Protein AF-0000000086879788 (afdb_homodimer)

Sequence (226 aa):
MNAYDLNTVRLQVIDAGEDKIFLVTGGKAHIGAVATFYPERERVVGTAIHIPGHKEQELCERLARKAANHLKVTVTVVMGIHFDAITRMQIDEIVLTAEKLLDDHLNQADVTTMNAYDLNTVRLQVIDAGEDKIFLVTGGKAHIGAVATFYPERERVVGTAIHIPGHKEQELCERLARKAANHLKVTVTVVMGIHFDAITRMQIDEIVLTAEKLLDDHLNQADVTT

Secondary structure (DSSP, 8-state):
-----GGG-EEEEEEETTEEEEEEEEES----EEEEEEEETTEEEEEEEE-TT---HHHHHHHHHHHHHHH-S-EEEEEEEE-TT--HHHHHHHHHHHHHHHHHHHHHHHHH-/-----GGG-EEEEEEETTEEEEEEEEES----EEEEEEEETTEEEEEEEE-TT---HHHHHHHHHHHHHHH-S-EEEEEEEE-TT--HHHHHHHHHHHHHHHHHHHHHHHHH-

Foldseek 3Di:
DQADDLVQWDWDWDDDDLEIEIETEEGPGDFAKKKKWADDPLAIDIAMDGDPPHDCHVLQHVLNRVLCNLSRGMYMYTYDYDDPPDDPVSVVVNSVSVNVNSVVVSVVVVVVD/DQADDLVQWDWDWDDDDLEIEIETEEGPGDFAKKKKWADDPLAIDIAMDGDPPHDCHVLQHVLNRVLCNLSRGMYMYTYDYDDPPDDPVSVVVNSVSVNVNSVVVSVVVVVVD

Solvent-accessible surface area (backbone atoms only — not comparable to full-atom values): 11828 Å² total; per-residue (Å²): 132,50,64,83,50,79,84,50,50,44,75,45,80,44,75,29,61,84,17,42,35,37,40,36,34,16,59,56,32,31,74,25,16,38,10,40,16,28,63,52,91,95,43,66,49,68,54,61,47,77,39,90,95,43,83,41,40,67,61,31,36,52,53,12,45,52,49,16,62,71,67,65,28,40,18,36,22,38,29,12,71,37,54,58,88,67,49,72,69,54,49,51,50,49,54,51,50,54,51,48,53,49,48,55,51,58,55,48,53,56,67,74,95,132,49,66,81,50,78,84,49,50,45,79,46,80,43,76,29,61,84,17,41,34,37,39,38,36,16,58,56,32,32,77,26,17,38,10,39,15,28,63,52,88,94,42,67,49,68,54,61,50,78,40,91,95,43,81,42,38,66,60,30,36,53,53,13,45,51,49,15,62,71,67,66,28,41,20,37,24,39,28,13,72,37,55,58,89,67,51,72,70,54,49,51,49,48,54,51,49,54,51,46,53,50,49,55,51,58,55,49,55,56,66,75,96

Structure (mmCIF, N/CA/C/O backbone):
data_AF-0000000086879788-model_v1
#
loop_
_entity.id
_entity.type
_entity.pdbx_description
1 polymer 'LpdD-like chaperone-like domain-containing protein'
#
loop_
_atom_site.group_PDB
_atom_site.id
_atom_site.type_symbol
_atom_site.label_atom_id
_atom_site.label_alt_id
_atom_site.label_comp_id
_atom_site.label_asym_id
_atom_site.label_entity_id
_atom_site.label_seq_id
_atom_site.pdbx_PDB_ins_code
_atom_site.Cartn_x
_atom_site.Cartn_y
_atom_site.Cartn_z
_atom_site.occupancy
_atom_site.B_iso_or_equiv
_atom_site.auth_seq_id
_atom_site.aut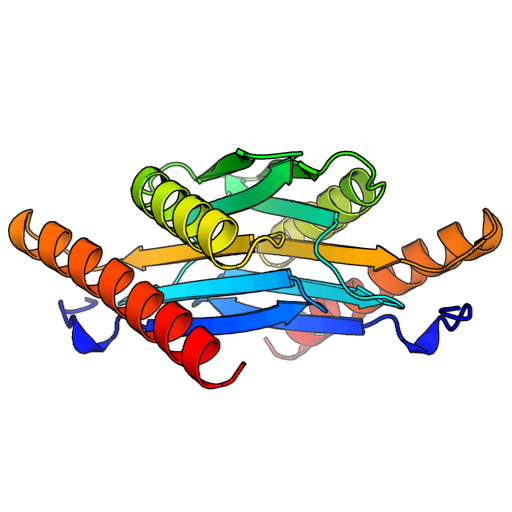h_comp_id
_atom_site.auth_asym_id
_atom_site.auth_atom_id
_atom_site.pdbx_PDB_model_num
ATOM 1 N N . MET A 1 1 ? -16.422 16.594 13.422 1 49.22 1 MET A N 1
ATOM 2 C CA . MET A 1 1 ? -15.297 17.516 13.297 1 49.22 1 MET A CA 1
ATOM 3 C C . MET A 1 1 ? -14.016 16.906 13.844 1 49.22 1 MET A C 1
ATOM 5 O O . MET A 1 1 ? -14 16.359 14.953 1 49.22 1 MET A O 1
ATOM 9 N N . ASN A 1 2 ? -13.117 16.391 12.953 1 64.56 2 ASN A N 1
ATOM 10 C CA . ASN A 1 2 ? -11.93 15.727 13.492 1 64.56 2 ASN A CA 1
ATOM 11 C C . ASN A 1 2 ? -10.914 16.75 14 1 64.56 2 ASN A C 1
ATOM 13 O O . ASN A 1 2 ? -10.305 17.469 13.211 1 64.56 2 ASN A O 1
ATOM 17 N N . ALA A 1 3 ? -10.961 16.969 15.305 1 77.56 3 ALA A N 1
ATOM 18 C CA . ALA A 1 3 ? -10.094 17.922 15.977 1 77.56 3 ALA A CA 1
ATOM 19 C C . ALA A 1 3 ? -8.625 17.594 15.758 1 77.56 3 ALA A C 1
ATOM 21 O O . ALA A 1 3 ? -8.266 16.422 15.609 1 77.56 3 ALA A O 1
ATOM 22 N N . TYR A 1 4 ? -8 18.703 15.578 1 88.06 4 TYR A N 1
ATOM 23 C CA . TYR A 1 4 ? -6.555 18.578 15.422 1 88.06 4 TYR A CA 1
ATOM 24 C C . TYR A 1 4 ? -5.93 17.906 16.656 1 88.06 4 TYR A C 1
ATOM 26 O O . TYR A 1 4 ? -5.98 18.469 17.75 1 88.06 4 TYR A O 1
ATOM 34 N N . ASP A 1 5 ? -5.441 16.688 16.484 1 92.31 5 ASP A N 1
ATOM 35 C CA . ASP A 1 5 ? -4.734 15.938 17.516 1 92.31 5 ASP A CA 1
ATOM 36 C C . ASP A 1 5 ? -3.541 15.188 16.938 1 92.31 5 ASP A C 1
ATOM 38 O O . ASP A 1 5 ? -3.693 14.078 16.422 1 92.31 5 ASP A O 1
ATOM 42 N N . LEU A 1 6 ? -2.379 15.766 17.094 1 92.44 6 LEU A N 1
ATOM 43 C CA . LEU A 1 6 ? -1.138 15.273 16.5 1 92.44 6 LEU A CA 1
ATOM 44 C C . LEU A 1 6 ? -0.799 13.883 17.031 1 92.44 6 LEU A C 1
ATOM 46 O O . LEU A 1 6 ? -0.101 13.117 16.359 1 92.44 6 LEU A O 1
ATOM 50 N N . ASN A 1 7 ? -1.394 13.531 18.172 1 92.44 7 ASN A N 1
ATOM 51 C CA . ASN A 1 7 ? -1.094 12.242 18.797 1 92.44 7 ASN A CA 1
ATOM 52 C C . ASN A 1 7 ? -1.758 11.086 18.047 1 92.44 7 ASN A C 1
ATOM 54 O O . ASN A 1 7 ? -1.433 9.922 18.297 1 92.44 7 ASN A O 1
ATOM 58 N N . THR A 1 8 ? -2.57 11.453 17.109 1 94.12 8 THR A N 1
ATOM 59 C CA . THR A 1 8 ? -3.266 10.406 16.359 1 94.12 8 THR A CA 1
ATOM 60 C C . THR A 1 8 ? -2.453 9.984 15.141 1 94.12 8 THR A C 1
ATOM 62 O O . THR A 1 8 ? -2.775 8.984 14.484 1 94.12 8 THR A O 1
ATOM 65 N N . VAL A 1 9 ? -1.426 10.727 14.805 1 96.06 9 VAL A N 1
ATOM 66 C CA . VAL A 1 9 ? -0.568 10.336 13.688 1 96.06 9 VAL A CA 1
ATOM 67 C C . VAL A 1 9 ? 0.241 9.094 14.07 1 96.06 9 VAL A C 1
ATOM 69 O O . VAL A 1 9 ? 0.902 9.078 15.109 1 96.06 9 VAL A O 1
ATOM 72 N N . ARG A 1 10 ? 0.111 8.094 13.234 1 96.44 10 ARG A N 1
ATOM 73 C CA . ARG A 1 10 ? 0.788 6.848 13.57 1 96.44 10 ARG A CA 1
ATOM 74 C C . ARG A 1 10 ? 1.387 6.191 12.328 1 96.44 10 ARG A C 1
ATOM 76 O O . ARG A 1 10 ? 0.988 6.504 11.203 1 96.44 10 ARG A O 1
ATOM 83 N N . LEU A 1 11 ? 2.357 5.367 12.617 1 97.75 11 LEU A N 1
ATOM 84 C CA . LEU A 1 11 ? 3.051 4.586 11.602 1 97.75 11 LEU A CA 1
ATOM 85 C C . LEU A 1 11 ? 2.926 3.092 11.883 1 97.75 11 LEU A C 1
ATOM 87 O O . LEU A 1 11 ? 3.25 2.637 12.984 1 97.75 11 LEU A O 1
ATOM 91 N N . GLN A 1 12 ? 2.307 2.424 10.961 1 97.69 12 GLN A N 1
ATOM 92 C CA . GLN A 1 12 ? 2.24 0.967 11 1 97.69 12 GLN A CA 1
ATOM 93 C C . GLN A 1 12 ? 3.154 0.347 9.945 1 97.69 12 GLN A C 1
ATOM 95 O O . GLN A 1 12 ? 3.223 0.83 8.812 1 97.69 12 GLN A O 1
ATOM 100 N N . VAL A 1 13 ? 3.873 -0.694 10.367 1 97.69 13 VAL A N 1
ATOM 101 C CA . VAL A 1 13 ? 4.793 -1.354 9.445 1 97.69 13 VAL A CA 1
ATOM 102 C C . VAL A 1 13 ? 4.301 -2.768 9.148 1 97.69 13 VAL A C 1
ATOM 104 O O . VAL A 1 13 ? 3.949 -3.516 10.07 1 97.69 13 VAL A O 1
ATOM 107 N N . ILE A 1 14 ? 4.258 -3.092 7.883 1 96.75 14 ILE A N 1
ATOM 108 C CA . ILE A 1 14 ? 3.883 -4.43 7.438 1 96.75 14 ILE A CA 1
ATOM 109 C C . ILE A 1 14 ? 5.008 -5.027 6.598 1 96.75 14 ILE A C 1
ATOM 111 O O . ILE A 1 14 ? 5.516 -4.383 5.676 1 96.75 14 ILE A O 1
ATOM 115 N N . ASP A 1 15 ? 5.293 -6.273 6.93 1 95.94 15 ASP A N 1
ATOM 116 C CA . ASP A 1 15 ? 6.363 -6.949 6.199 1 95.94 15 ASP A CA 1
ATOM 117 C C . ASP A 1 15 ? 5.812 -7.715 5 1 95.94 15 ASP A C 1
ATOM 119 O O . ASP A 1 15 ? 4.754 -8.344 5.094 1 95.94 15 ASP A O 1
ATOM 123 N N . ALA A 1 16 ? 6.441 -7.629 3.916 1 95.69 16 ALA A N 1
ATOM 124 C CA . ALA A 1 16 ? 6.301 -8.516 2.764 1 95.69 16 ALA A CA 1
ATOM 125 C C . ALA A 1 16 ? 7.637 -9.148 2.387 1 95.69 16 ALA A C 1
ATOM 127 O O . ALA A 1 16 ? 8.32 -8.672 1.481 1 95.69 16 ALA A O 1
ATOM 128 N N . GLY A 1 17 ? 7.91 -10.227 3.041 1 94.44 17 GLY A N 1
ATOM 129 C CA . GLY A 1 17 ? 9.289 -10.703 2.98 1 94.44 17 GLY A CA 1
ATOM 130 C C . GLY A 1 17 ? 10.281 -9.695 3.525 1 94.44 17 GLY A C 1
ATOM 131 O O . GLY A 1 17 ? 10.133 -9.211 4.648 1 94.44 17 GLY A O 1
ATOM 132 N N . GLU A 1 18 ? 11.305 -9.344 2.699 1 95.56 18 GLU A N 1
ATOM 133 C CA . GLU A 1 18 ? 12.297 -8.344 3.084 1 95.56 18 GLU A CA 1
ATOM 134 C C . GLU A 1 18 ? 11.773 -6.93 2.826 1 95.56 18 GLU A C 1
ATOM 136 O O . GLU A 1 18 ? 12.32 -5.957 3.355 1 95.56 18 GLU A O 1
ATOM 141 N N . ASP A 1 19 ? 10.766 -6.863 1.973 1 97.62 19 ASP A N 1
ATOM 142 C CA . ASP A 1 19 ? 10.203 -5.562 1.623 1 97.62 19 ASP A CA 1
ATOM 143 C C . ASP A 1 19 ? 9.297 -5.039 2.738 1 97.62 19 ASP A C 1
ATOM 145 O O . ASP A 1 19 ? 8.867 -5.801 3.607 1 97.62 19 ASP A O 1
ATOM 149 N N . LYS A 1 20 ? 9.031 -3.707 2.744 1 98.25 20 LYS A N 1
ATOM 150 C CA . LYS A 1 20 ? 8.273 -3.082 3.824 1 98.25 20 LYS A CA 1
ATOM 151 C C . LYS A 1 20 ? 7.141 -2.223 3.27 1 98.25 20 LYS A C 1
ATOM 153 O O . LYS A 1 20 ? 7.316 -1.524 2.27 1 98.25 20 LYS A O 1
ATOM 158 N N . ILE A 1 21 ? 6.02 -2.297 3.906 1 98.56 21 ILE A N 1
ATOM 159 C CA . ILE A 1 21 ? 4.914 -1.367 3.707 1 98.56 21 ILE A CA 1
ATOM 160 C C . ILE A 1 21 ? 4.734 -0.503 4.953 1 98.56 21 ILE A C 1
ATOM 162 O O . ILE A 1 21 ? 4.59 -1.024 6.062 1 98.56 21 ILE A O 1
ATOM 166 N N . PHE A 1 22 ? 4.801 0.784 4.793 1 98.62 22 PHE A N 1
ATOM 167 C CA . PHE A 1 22 ? 4.547 1.733 5.871 1 98.62 22 PHE A CA 1
ATOM 168 C C . PHE A 1 22 ? 3.197 2.416 5.688 1 98.62 22 PHE A C 1
ATOM 170 O O . PHE A 1 22 ? 2.928 2.996 4.633 1 98.62 22 PHE A O 1
ATOM 177 N N . LEU A 1 23 ? 2.365 2.293 6.641 1 98.31 23 LEU A N 1
ATOM 178 C CA . LEU A 1 23 ? 1.082 2.988 6.648 1 98.31 23 LEU A CA 1
ATOM 179 C C . LEU A 1 23 ? 1.096 4.145 7.641 1 98.31 23 LEU A C 1
ATOM 181 O O . LEU A 1 23 ? 1.241 3.928 8.852 1 98.31 23 LEU A O 1
ATOM 185 N N . VAL A 1 24 ? 1.02 5.312 7.109 1 97.94 24 VAL A N 1
ATOM 186 C CA . VAL A 1 24 ? 0.993 6.508 7.949 1 97.94 24 VAL A CA 1
ATOM 187 C C . VAL A 1 24 ? -0.407 7.117 7.938 1 97.94 24 VAL A C 1
ATOM 189 O O . VAL A 1 24 ? -0.901 7.531 6.883 1 97.94 24 VAL A O 1
ATOM 192 N N . THR A 1 25 ? -1.02 7.129 9.086 1 97 25 THR A N 1
ATOM 193 C CA . THR A 1 25 ? -2.367 7.676 9.188 1 97 25 THR A CA 1
ATOM 194 C C . THR A 1 25 ? -2.447 8.695 10.32 1 97 25 THR A C 1
ATOM 196 O O . THR A 1 25 ? -1.548 8.773 11.156 1 97 25 THR A O 1
ATOM 199 N N . GLY A 1 26 ? -3.502 9.531 10.273 1 95.06 26 GLY A N 1
ATOM 200 C CA . GLY A 1 26 ? -3.781 10.523 11.297 1 95.06 26 GLY A CA 1
ATOM 201 C C . GLY A 1 26 ? -5.082 11.266 11.07 1 95.06 26 GLY A C 1
ATOM 202 O O . GLY A 1 26 ? -5.422 11.602 9.93 1 95.06 26 GLY A O 1
ATOM 203 N N . GLY A 1 27 ? -5.672 11.586 12.219 1 94.12 27 GLY A N 1
ATOM 204 C CA . GLY A 1 27 ? -6.977 12.203 12.078 1 94.12 27 GLY A CA 1
ATOM 205 C C . GLY A 1 27 ? -8 11.305 11.414 1 94.12 27 GLY A C 1
ATOM 206 O O . GLY A 1 27 ? -8.219 10.172 11.844 1 94.12 27 GLY A O 1
ATOM 207 N N . LYS A 1 28 ? -8.703 11.875 10.398 1 91.19 28 LYS A N 1
ATOM 208 C CA . LYS A 1 28 ? -9.586 11.031 9.602 1 91.19 28 LYS A CA 1
ATOM 209 C C . LYS A 1 28 ? -8.789 10.211 8.586 1 91.19 28 LYS A C 1
ATOM 211 O O . LYS A 1 28 ? -8.547 10.672 7.465 1 91.19 28 LYS A O 1
ATOM 216 N N . ALA A 1 29 ? -8.523 9.023 9.094 1 88.12 29 ALA A N 1
ATOM 217 C CA . ALA A 1 29 ? -7.656 8.141 8.32 1 88.12 29 ALA A CA 1
ATOM 218 C C . ALA A 1 29 ? -8.266 7.836 6.953 1 88.12 29 ALA A C 1
ATOM 220 O O . ALA A 1 29 ? -9.477 7.641 6.836 1 88.12 29 ALA A O 1
ATOM 221 N N . HIS A 1 30 ? -7.441 7.797 5.91 1 94.25 30 HIS A N 1
ATOM 222 C CA . HIS A 1 30 ? -7.785 7.457 4.535 1 94.25 30 HIS A CA 1
ATOM 223 C C . HIS A 1 30 ? -6.535 7.195 3.703 1 94.25 30 HIS A C 1
ATOM 225 O O . HIS A 1 30 ? -5.422 7.188 4.234 1 94.25 30 HIS A O 1
ATOM 231 N N . ILE A 1 31 ? -6.699 6.848 2.502 1 97.25 31 ILE A N 1
ATOM 232 C CA . ILE A 1 31 ? -5.582 6.75 1.57 1 97.25 31 ILE A CA 1
ATOM 233 C C . ILE A 1 31 ? -5.527 8 0.696 1 97.25 31 ILE A C 1
ATOM 235 O O . ILE A 1 31 ? -6.402 8.219 -0.146 1 97.25 31 ILE A O 1
ATOM 239 N N . GLY A 1 32 ? -4.434 8.773 0.9 1 96.75 32 GLY A N 1
ATOM 240 C CA . GLY A 1 32 ? -4.316 10.023 0.164 1 96.75 32 GLY A CA 1
ATOM 241 C C . GLY A 1 32 ? -3.197 10.008 -0.857 1 96.75 32 GLY A C 1
ATOM 242 O O . GLY A 1 32 ? -3.205 10.789 -1.808 1 96.75 32 GLY A O 1
ATOM 243 N N . ALA A 1 33 ? -2.266 9.195 -0.622 1 97.38 33 ALA A N 1
ATOM 244 C CA . ALA A 1 33 ? -1.135 9.023 -1.53 1 97.38 33 ALA A CA 1
ATOM 245 C C . ALA A 1 33 ? -0.471 7.664 -1.325 1 97.38 33 ALA A C 1
ATOM 247 O O . ALA A 1 33 ? -0.531 7.098 -0.233 1 97.38 33 ALA A O 1
ATOM 248 N N . VAL A 1 34 ? 0.118 7.137 -2.338 1 98.44 34 VAL A N 1
ATOM 249 C CA . VAL A 1 34 ? 0.89 5.898 -2.285 1 98.44 34 VAL A CA 1
ATOM 250 C C . VAL A 1 34 ? 2.188 6.066 -3.07 1 98.44 34 VAL A C 1
ATOM 252 O O . VAL A 1 34 ? 2.182 6.582 -4.191 1 98.44 34 VAL A O 1
ATOM 255 N N . ALA A 1 35 ? 3.266 5.688 -2.488 1 98.62 35 ALA A N 1
ATOM 256 C CA . ALA A 1 35 ? 4.559 5.762 -3.168 1 98.62 35 ALA A CA 1
ATOM 257 C C . ALA A 1 35 ? 5.336 4.461 -3.012 1 98.62 35 ALA A C 1
ATOM 259 O O . ALA A 1 35 ? 5.324 3.848 -1.941 1 98.62 35 ALA A O 1
ATOM 260 N N . THR A 1 36 ? 5.98 4.07 -4.035 1 98.62 36 THR A N 1
ATOM 261 C CA . THR A 1 36 ? 6.816 2.873 -4.004 1 98.62 36 THR A CA 1
ATOM 262 C C . THR A 1 36 ? 8.195 3.16 -4.594 1 98.62 36 THR A C 1
ATOM 264 O O . THR A 1 36 ? 8.305 3.727 -5.684 1 98.62 36 THR A O 1
ATOM 267 N N . PHE A 1 37 ? 9.133 2.838 -3.867 1 98.62 37 PHE A N 1
ATOM 268 C CA . PHE A 1 37 ? 10.516 2.955 -4.312 1 98.62 37 PHE A CA 1
ATOM 269 C C . PHE A 1 37 ? 11.25 1.628 -4.152 1 98.62 37 PHE A C 1
ATOM 271 O O . PHE A 1 37 ? 10.961 0.859 -3.234 1 98.62 37 PHE A O 1
ATOM 278 N N . TYR A 1 38 ? 12.211 1.359 -4.988 1 97.81 38 TYR A N 1
ATOM 279 C CA . TYR A 1 38 ? 12.945 0.102 -4.988 1 97.81 38 TYR A CA 1
ATOM 280 C C . TYR A 1 38 ? 14.398 0.321 -5.406 1 97.81 38 TYR A C 1
ATOM 282 O O . TYR A 1 38 ? 14.711 1.291 -6.098 1 97.81 38 TYR A O 1
ATOM 290 N N . PRO A 1 39 ? 15.203 -0.565 -4.93 1 96.75 39 PRO A N 1
ATOM 291 C CA . PRO A 1 39 ? 16.609 -0.435 -5.301 1 96.75 39 PRO A CA 1
ATOM 292 C C . PRO A 1 39 ? 16.859 -0.731 -6.777 1 96.75 39 PRO A C 1
ATOM 294 O O . PRO A 1 39 ? 16.312 -1.695 -7.32 1 96.75 39 PRO A O 1
ATOM 297 N N . GLU A 1 40 ? 17.5 0.101 -7.395 1 94.94 40 GLU A N 1
ATOM 298 C CA . GLU A 1 40 ? 18.047 -0.077 -8.734 1 94.94 40 GLU A CA 1
ATOM 299 C C . GLU A 1 40 ? 19.547 0.234 -8.766 1 94.94 40 GLU A C 1
ATOM 301 O O . GLU A 1 40 ? 19.938 1.397 -8.867 1 94.94 40 GLU A O 1
ATOM 306 N N . ARG A 1 41 ? 20.328 -0.839 -8.766 1 90.88 41 ARG A N 1
ATOM 307 C CA . ARG A 1 41 ? 21.781 -0.7 -8.656 1 90.88 41 ARG A CA 1
ATOM 308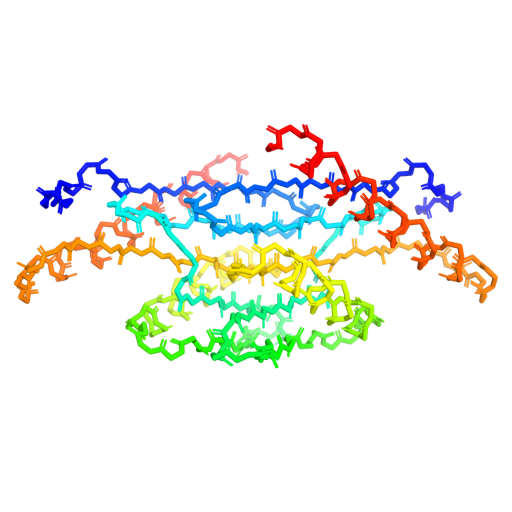 C C . ARG A 1 41 ? 22.156 0.09 -7.406 1 90.88 41 ARG A C 1
ATOM 310 O O . ARG A 1 41 ? 21.812 -0.294 -6.293 1 90.88 41 ARG A O 1
ATOM 317 N N . GLU A 1 42 ? 22.766 1.344 -7.566 1 91.56 42 GLU A N 1
ATOM 318 C CA . GLU A 1 42 ? 23.266 2.088 -6.414 1 91.56 42 GLU A CA 1
ATOM 319 C C . GLU A 1 42 ? 22.281 3.188 -6.004 1 91.56 42 GLU A C 1
ATOM 321 O O . GLU A 1 42 ? 22.594 4.008 -5.137 1 91.56 42 GLU A O 1
ATOM 326 N N . ARG A 1 43 ? 21.188 3.148 -6.621 1 95.5 43 ARG A N 1
ATOM 327 C CA . ARG A 1 43 ? 20.188 4.168 -6.316 1 95.5 43 ARG A CA 1
ATOM 328 C C . ARG A 1 43 ? 18.812 3.543 -6.066 1 95.5 43 ARG A C 1
ATOM 330 O O . ARG A 1 43 ? 18.656 2.326 -6.18 1 95.5 43 ARG A O 1
ATOM 337 N N . VAL A 1 44 ? 17.922 4.383 -5.543 1 97.31 44 VAL A N 1
ATOM 338 C CA . VAL A 1 44 ? 16.531 3.953 -5.461 1 97.31 44 VAL A CA 1
ATOM 339 C C . VAL A 1 44 ? 15.688 4.723 -6.477 1 97.31 44 VAL A C 1
ATOM 341 O O . VAL A 1 44 ? 15.914 5.91 -6.711 1 97.31 44 VAL A O 1
ATOM 344 N N . VAL A 1 45 ? 14.828 4.023 -7.121 1 97.38 45 VAL A N 1
ATOM 345 C CA . VAL A 1 45 ? 13.906 4.602 -8.102 1 97.38 45 VAL A CA 1
ATOM 346 C C . VAL A 1 45 ? 12.469 4.258 -7.723 1 97.38 45 VAL A C 1
ATOM 348 O O . VAL A 1 45 ? 12.211 3.207 -7.137 1 97.38 45 VAL A O 1
ATOM 351 N N . GLY A 1 46 ? 11.656 5.242 -7.965 1 96.88 46 GLY A N 1
ATOM 352 C CA . GLY A 1 46 ? 10.258 4.992 -7.656 1 96.88 46 GLY A CA 1
ATOM 353 C C . GLY A 1 46 ? 9.344 6.137 -8.055 1 96.88 46 GLY A C 1
ATOM 354 O O . GLY A 1 46 ? 9.766 7.062 -8.75 1 96.88 46 GLY A O 1
ATOM 355 N N . THR A 1 47 ? 8.086 5.906 -7.727 1 96.12 47 THR A N 1
ATOM 356 C CA . THR A 1 47 ? 7.078 6.902 -8.07 1 96.12 47 THR A CA 1
ATOM 357 C C . THR A 1 47 ? 5.938 6.887 -7.051 1 96.12 47 THR A C 1
ATOM 359 O O . THR A 1 47 ? 5.875 6.004 -6.195 1 96.12 47 THR A O 1
ATOM 362 N N . ALA A 1 48 ? 5.211 7.953 -7.113 1 96.38 48 ALA A N 1
ATOM 363 C CA . ALA A 1 48 ? 4.027 8.055 -6.262 1 96.38 48 ALA A CA 1
ATOM 364 C C . ALA A 1 48 ? 2.752 8.102 -7.098 1 96.38 48 ALA A C 1
ATOM 366 O O . ALA A 1 48 ? 2.773 8.531 -8.25 1 96.38 48 ALA A O 1
ATOM 367 N N . ILE A 1 49 ? 1.706 7.551 -6.551 1 94.88 49 ILE A N 1
ATOM 368 C CA . ILE A 1 49 ? 0.353 7.711 -7.07 1 94.88 49 ILE A CA 1
ATOM 369 C C . ILE A 1 49 ? -0.341 8.867 -6.359 1 94.88 49 ILE A C 1
ATOM 371 O O . ILE A 1 49 ? -0.505 8.844 -5.137 1 94.88 49 ILE A O 1
ATOM 375 N N . HIS A 1 50 ? -0.673 9.781 -7.164 1 89.06 50 HIS A N 1
ATOM 376 C CA . HIS A 1 50 ? -1.375 10.945 -6.637 1 89.06 50 HIS A CA 1
ATOM 377 C C . HIS A 1 50 ? -2.887 10.742 -6.676 1 89.06 50 HIS A C 1
ATOM 379 O O . HIS A 1 50 ? -3.434 10.32 -7.699 1 89.06 50 HIS A O 1
ATOM 385 N N . ILE A 1 51 ? -3.525 10.977 -5.637 1 91.69 51 ILE A N 1
ATOM 386 C CA . ILE A 1 51 ? -4.984 10.961 -5.566 1 91.69 51 ILE A CA 1
ATOM 387 C C . ILE A 1 51 ? -5.512 12.391 -5.516 1 91.69 51 ILE A C 1
ATOM 389 O O . ILE A 1 51 ? -5.156 13.156 -4.617 1 91.69 51 ILE A O 1
ATOM 393 N N . PRO A 1 52 ? -6.348 12.805 -6.465 1 89.44 52 PRO A N 1
ATOM 394 C CA . PRO A 1 52 ? -6.832 14.188 -6.523 1 89.44 52 PRO A CA 1
ATOM 395 C C . PRO A 1 52 ? -7.434 14.656 -5.203 1 89.44 52 PRO A C 1
ATOM 397 O O . PRO A 1 52 ? -8.18 13.914 -4.559 1 89.44 52 PRO A O 1
ATOM 400 N N . GLY A 1 53 ? -7.066 15.844 -4.832 1 87.56 53 GLY A N 1
ATOM 401 C CA . GLY A 1 53 ? -7.633 16.438 -3.629 1 87.56 53 GLY A CA 1
ATOM 402 C C . GLY A 1 53 ? -6.793 16.188 -2.391 1 87.56 53 GLY A C 1
ATOM 403 O O . GLY A 1 53 ? -7.078 16.734 -1.322 1 87.56 53 GLY A O 1
ATOM 404 N N . HIS A 1 54 ? -5.785 15.367 -2.625 1 87.31 54 HIS A N 1
ATOM 405 C CA . HIS A 1 54 ? -4.926 15.07 -1.485 1 87.31 54 HIS A CA 1
ATOM 406 C C . HIS A 1 54 ? -3.555 15.719 -1.643 1 87.31 54 HIS A C 1
ATOM 408 O O . HIS A 1 54 ? -3.043 15.836 -2.758 1 87.31 54 HIS A O 1
ATOM 414 N N . LYS A 1 55 ? -2.934 16.078 -0.51 1 82 55 LYS A N 1
ATOM 415 C CA . LYS A 1 55 ? -1.705 16.875 -0.534 1 82 55 LYS A CA 1
ATOM 416 C C . LYS A 1 55 ? -0.537 16.094 0.061 1 82 55 LYS A C 1
ATOM 418 O O . LYS A 1 55 ? 0.512 16.656 0.362 1 82 55 LYS A O 1
ATOM 423 N N . GLU A 1 56 ? -0.7 14.828 0.169 1 90.94 56 GLU A N 1
ATOM 424 C CA . GLU A 1 56 ? 0.301 14.031 0.871 1 90.94 56 GLU A CA 1
ATOM 425 C C . GLU A 1 56 ? 1.356 13.492 -0.093 1 90.94 56 GLU A C 1
ATOM 427 O O . GLU A 1 56 ? 2.33 12.867 0.331 1 90.94 56 GLU A O 1
ATOM 432 N N . GLN A 1 57 ? 1.206 13.781 -1.34 1 92.69 57 GLN A N 1
ATOM 433 C CA . GLN A 1 57 ? 2.014 13.102 -2.348 1 92.69 57 GLN A CA 1
ATOM 434 C C . GLN A 1 57 ? 3.5 13.359 -2.129 1 92.69 57 GLN A C 1
ATOM 436 O O . GLN A 1 57 ? 4.309 12.43 -2.141 1 92.69 57 GLN A O 1
ATOM 441 N N . GLU A 1 58 ? 3.852 14.602 -1.967 1 94.19 58 GLU A N 1
ATOM 442 C CA . GLU A 1 58 ? 5.266 14.945 -1.834 1 94.19 58 GLU A CA 1
ATOM 443 C C . GLU A 1 58 ? 5.871 14.312 -0.584 1 94.19 58 GLU A C 1
ATOM 445 O O . GLU A 1 58 ? 6.961 13.742 -0.638 1 94.19 58 GLU A O 1
ATOM 450 N N . LEU A 1 59 ? 5.203 14.445 0.527 1 96.38 59 LEU A N 1
ATOM 451 C CA . LEU A 1 59 ? 5.676 13.844 1.768 1 96.38 59 LEU A CA 1
ATOM 452 C C . LEU A 1 59 ? 5.758 12.328 1.635 1 96.38 59 LEU A C 1
ATOM 454 O O . LEU A 1 59 ? 6.73 11.711 2.08 1 96.38 59 LEU A O 1
ATOM 458 N N . CYS A 1 60 ? 4.793 11.75 1.062 1 97.62 60 CYS A N 1
ATOM 459 C CA . CYS A 1 60 ? 4.73 10.305 0.853 1 97.62 60 CYS A CA 1
ATOM 460 C C . CYS A 1 60 ? 5.934 9.812 0.055 1 97.62 60 CYS A C 1
ATOM 462 O O . CYS A 1 60 ? 6.582 8.844 0.436 1 97.62 60 CYS A O 1
ATOM 464 N N . GLU A 1 61 ? 6.266 10.516 -1.037 1 97.88 61 GLU A N 1
ATOM 465 C CA . GLU A 1 61 ? 7.414 10.188 -1.875 1 97.88 61 GLU A CA 1
ATOM 466 C C . GLU A 1 61 ? 8.719 10.289 -1.089 1 97.88 61 GLU A C 1
ATOM 468 O O . GLU A 1 61 ? 9.578 9.414 -1.184 1 97.88 61 GLU A O 1
ATOM 473 N N . ARG A 1 62 ? 8.812 11.32 -0.387 1 97.69 62 ARG A N 1
ATOM 474 C CA . ARG A 1 62 ? 10.031 11.555 0.38 1 97.69 62 ARG A CA 1
ATOM 475 C C . ARG A 1 62 ? 10.25 10.438 1.4 1 97.69 62 ARG A C 1
ATOM 477 O O . ARG A 1 62 ? 11.367 9.938 1.543 1 97.69 62 ARG A O 1
ATOM 484 N N . LEU A 1 63 ? 9.203 10.078 2.127 1 98.44 63 LEU A N 1
ATOM 485 C CA . LEU A 1 63 ? 9.32 9.039 3.143 1 98.44 63 LEU A CA 1
ATOM 486 C C . LEU A 1 63 ? 9.664 7.695 2.508 1 98.44 63 LEU A C 1
ATOM 488 O O . LEU A 1 63 ? 10.523 6.965 3.016 1 98.44 63 LEU A O 1
ATOM 492 N N . ALA A 1 64 ? 9.047 7.406 1.429 1 98.62 64 ALA A N 1
ATOM 493 C CA . ALA A 1 64 ? 9.289 6.137 0.749 1 98.62 64 ALA A CA 1
ATOM 494 C C . ALA A 1 64 ? 10.727 6.055 0.236 1 98.62 64 ALA A C 1
ATOM 496 O O . ALA A 1 64 ? 11.391 5.027 0.389 1 98.62 64 ALA A O 1
ATOM 497 N N . ARG A 1 65 ? 11.141 7.125 -0.389 1 98.44 65 ARG A N 1
ATOM 498 C CA . ARG A 1 65 ? 12.5 7.188 -0.909 1 98.44 65 ARG A CA 1
ATOM 499 C C . ARG A 1 65 ? 13.523 7.023 0.211 1 98.44 65 ARG A C 1
ATOM 501 O O . ARG A 1 65 ? 14.477 6.25 0.084 1 98.44 65 ARG A O 1
ATOM 508 N N . LYS A 1 66 ? 13.32 7.742 1.262 1 98.19 66 LYS A N 1
ATOM 509 C CA . LYS A 1 66 ? 14.211 7.668 2.416 1 98.19 66 LYS A CA 1
ATOM 510 C C . LYS A 1 66 ? 14.281 6.25 2.971 1 98.19 66 LYS A C 1
ATOM 512 O O . LYS A 1 66 ? 15.367 5.727 3.223 1 98.19 66 LYS A O 1
ATOM 517 N N . ALA A 1 67 ? 13.148 5.668 3.176 1 98.44 67 ALA A N 1
ATOM 518 C CA . ALA A 1 67 ? 13.086 4.32 3.742 1 98.44 67 ALA A CA 1
ATOM 519 C C . ALA A 1 67 ? 13.766 3.311 2.82 1 98.44 67 ALA A C 1
ATOM 521 O O . ALA A 1 67 ? 14.531 2.461 3.277 1 98.44 67 ALA A O 1
ATOM 522 N N . ALA A 1 68 ? 13.477 3.416 1.516 1 98.31 68 ALA A N 1
ATOM 523 C CA . ALA A 1 68 ? 14.07 2.496 0.549 1 98.31 68 ALA A CA 1
ATOM 524 C C . ALA A 1 68 ? 15.586 2.646 0.512 1 98.31 68 ALA A C 1
ATOM 526 O O . ALA A 1 68 ? 16.312 1.654 0.412 1 98.31 68 ALA A O 1
ATOM 527 N N . ASN A 1 69 ? 16.016 3.883 0.563 1 97.94 69 ASN A N 1
ATOM 528 C CA . ASN A 1 69 ? 17.453 4.156 0.572 1 97.94 69 ASN A CA 1
ATOM 529 C C . ASN A 1 69 ? 18.125 3.57 1.809 1 97.94 69 ASN A C 1
ATOM 531 O O . ASN A 1 69 ? 19.25 3.086 1.732 1 97.94 69 ASN A O 1
ATOM 535 N N . HIS A 1 70 ? 17.453 3.623 2.898 1 97.56 70 HIS A N 1
ATOM 536 C CA . HIS A 1 70 ? 18 3.178 4.172 1 97.56 70 HIS A CA 1
ATOM 537 C C . HIS A 1 70 ? 18 1.656 4.273 1 97.56 70 HIS A C 1
ATOM 539 O O . HIS A 1 70 ? 18.984 1.06 4.723 1 97.56 70 HIS A O 1
ATOM 545 N N . LEU A 1 71 ? 16.906 1.058 3.873 1 97.06 71 LEU A N 1
ATOM 546 C CA . LEU A 1 71 ? 16.703 -0.37 4.094 1 97.06 71 LEU A CA 1
ATOM 547 C C . LEU A 1 71 ? 17.25 -1.185 2.924 1 97.06 71 LEU A C 1
ATOM 549 O O . LEU A 1 71 ? 17.438 -2.395 3.045 1 97.06 71 LEU A O 1
ATOM 553 N N . LYS A 1 72 ? 17.422 -0.563 1.77 1 97.12 72 LYS A N 1
ATOM 554 C CA . LYS A 1 72 ? 17.938 -1.171 0.544 1 97.12 72 LYS A CA 1
ATOM 555 C C . LYS A 1 72 ? 17.031 -2.297 0.067 1 97.12 72 LYS A C 1
ATOM 557 O O . LYS A 1 72 ? 17.5 -3.324 -0.421 1 97.12 72 LYS A O 1
ATOM 562 N N . VAL A 1 73 ? 15.773 -2.145 0.301 1 97.31 73 VAL A N 1
ATOM 563 C CA . VAL A 1 73 ? 14.727 -3.047 -0.174 1 97.31 73 VAL A CA 1
ATOM 564 C C . VAL A 1 73 ? 13.594 -2.24 -0.795 1 97.31 73 VAL A C 1
ATOM 566 O O . VAL A 1 73 ? 13.602 -1.008 -0.754 1 97.31 73 VAL A O 1
ATOM 569 N N . THR A 1 74 ? 12.609 -2.926 -1.471 1 97.69 74 THR A N 1
ATOM 570 C CA . THR A 1 74 ? 11.43 -2.238 -1.983 1 97.69 74 THR A CA 1
ATOM 571 C C . THR A 1 74 ? 10.539 -1.765 -0.838 1 97.69 74 THR A C 1
ATOM 573 O O . THR A 1 74 ? 10.273 -2.516 0.104 1 97.69 74 THR A O 1
ATOM 576 N N . VAL A 1 75 ? 10.141 -0.506 -0.883 1 98.62 75 VAL A N 1
ATOM 577 C CA . VAL A 1 75 ? 9.305 0.084 0.157 1 98.62 75 VAL A CA 1
ATOM 578 C C . VAL A 1 75 ? 8.07 0.729 -0.474 1 98.62 75 VAL A C 1
ATOM 580 O O . VAL A 1 75 ? 8.172 1.417 -1.492 1 98.62 75 VAL A O 1
ATOM 583 N N . THR A 1 76 ? 6.922 0.426 0.01 1 98.75 76 THR A N 1
ATOM 584 C CA . THR A 1 76 ? 5.699 1.157 -0.296 1 98.75 76 THR A CA 1
ATOM 585 C C . THR A 1 76 ? 5.207 1.927 0.928 1 98.75 76 THR A C 1
ATOM 587 O O . THR A 1 76 ? 5.117 1.368 2.023 1 98.75 76 THR A O 1
ATOM 590 N N . VAL A 1 77 ? 4.98 3.203 0.773 1 98.75 77 VAL A N 1
ATOM 591 C CA . VAL A 1 77 ? 4.355 4.016 1.812 1 98.75 77 VAL A CA 1
ATOM 592 C C . VAL A 1 77 ? 2.934 4.383 1.396 1 98.75 77 VAL A C 1
ATOM 594 O O . VAL A 1 77 ? 2.709 4.852 0.278 1 98.75 77 VAL A O 1
ATOM 597 N N . VAL A 1 78 ? 1.97 4.059 2.16 1 98.56 78 VAL A N 1
ATOM 598 C CA . VAL A 1 78 ? 0.588 4.512 2.031 1 98.56 78 VAL A CA 1
ATOM 599 C C . VAL A 1 78 ? 0.29 5.57 3.092 1 98.56 78 VAL A C 1
ATOM 601 O O . VAL A 1 78 ? 0.529 5.348 4.281 1 98.56 78 VAL A O 1
ATOM 604 N N . MET A 1 79 ? -0.213 6.672 2.584 1 97.5 79 MET A N 1
ATOM 605 C CA . MET A 1 79 ? -0.36 7.781 3.521 1 97.5 79 MET A CA 1
ATOM 606 C C . MET A 1 79 ? -1.72 8.453 3.363 1 97.5 79 MET A C 1
ATOM 608 O O . MET A 1 79 ? -2.193 8.648 2.242 1 97.5 79 MET A O 1
ATOM 612 N N . GLY A 1 80 ? -2.338 8.781 4.492 1 95.19 80 GLY A N 1
ATOM 613 C CA . GLY A 1 80 ? -3.545 9.586 4.555 1 95.19 80 GLY A CA 1
ATOM 614 C C . GLY A 1 80 ? -3.742 10.266 5.895 1 95.19 80 GLY A C 1
ATOM 615 O O . GLY A 1 80 ? -4.074 9.609 6.887 1 95.19 80 GLY A O 1
ATOM 616 N N . ILE A 1 81 ? -3.443 11.531 5.98 1 93.5 81 ILE A N 1
ATOM 617 C CA . ILE A 1 81 ? -3.613 12.344 7.18 1 93.5 81 ILE A CA 1
ATOM 618 C C . ILE A 1 81 ? -4.586 13.484 6.895 1 93.5 81 ILE A C 1
ATOM 620 O O . ILE A 1 81 ? -4.355 14.297 5.992 1 93.5 81 ILE A O 1
ATOM 624 N N . HIS A 1 82 ? -5.711 13.469 7.562 1 92.25 82 HIS A N 1
ATOM 625 C CA . HIS A 1 82 ? -6.707 14.508 7.336 1 92.25 82 HIS A CA 1
ATOM 626 C C . HIS A 1 82 ? -7.191 15.102 8.656 1 92.25 82 HIS A C 1
ATOM 628 O O . HIS A 1 82 ? -7.727 14.391 9.508 1 92.25 82 HIS A O 1
ATOM 634 N N . PHE A 1 83 ? -6.973 16.422 8.859 1 92.12 83 PHE A N 1
ATOM 635 C CA . PHE A 1 83 ? -7.523 17.219 9.953 1 92.12 83 PHE A CA 1
ATOM 636 C C . PHE A 1 83 ? -8.297 18.422 9.406 1 92.12 83 PHE A C 1
ATOM 638 O O . PHE A 1 83 ? -7.883 19.031 8.422 1 92.12 83 PHE A O 1
ATOM 645 N N . ASP A 1 84 ? -9.352 18.672 10.055 1 89.81 84 ASP A N 1
ATOM 646 C CA . ASP A 1 84 ? -10.141 19.828 9.617 1 89.81 84 ASP A CA 1
ATOM 647 C C . ASP A 1 84 ? -9.461 21.141 9.984 1 89.81 84 ASP A C 1
ATOM 649 O O . ASP A 1 84 ? -8.938 21.281 11.094 1 89.81 84 ASP A O 1
ATOM 653 N N . ALA A 1 85 ? -9.477 22.016 9.047 1 90.06 85 ALA A N 1
ATOM 654 C CA . ALA A 1 85 ? -9.125 23.422 9.289 1 90.06 85 ALA A CA 1
ATOM 655 C C . ALA A 1 85 ? -7.738 23.547 9.914 1 90.06 85 ALA A C 1
ATOM 657 O O . ALA A 1 85 ? -7.559 24.234 10.922 1 90.06 85 ALA A O 1
ATOM 658 N N . ILE A 1 86 ? -6.836 22.844 9.312 1 89.19 86 ILE A N 1
ATOM 659 C CA . ILE A 1 86 ? -5.492 22.922 9.867 1 89.19 86 ILE A CA 1
ATOM 660 C C . ILE A 1 86 ? -4.773 24.156 9.32 1 89.19 86 ILE A C 1
ATOM 662 O O . ILE A 1 86 ? -5.051 24.594 8.203 1 89.19 86 ILE A O 1
ATOM 666 N N . THR A 1 87 ? -3.834 24.625 10.188 1 92.5 87 THR A N 1
ATOM 667 C CA . THR A 1 87 ? -2.984 25.75 9.812 1 92.5 87 THR A CA 1
ATOM 668 C C . THR A 1 87 ? -1.693 25.266 9.164 1 92.5 87 THR A C 1
ATOM 670 O O . THR A 1 87 ? -1.389 24.078 9.203 1 92.5 87 THR A O 1
ATOM 673 N N . ARG A 1 88 ? -0.963 26.203 8.57 1 92.69 88 ARG A N 1
ATOM 674 C CA . ARG A 1 88 ? 0.33 25.859 7.98 1 92.69 88 ARG A CA 1
ATOM 675 C C . ARG A 1 88 ? 1.283 25.312 9.039 1 92.69 88 ARG A C 1
ATOM 677 O O . ARG A 1 88 ? 2.039 24.375 8.773 1 92.69 88 ARG A O 1
ATOM 684 N N . MET A 1 89 ? 1.203 25.938 10.188 1 94.25 89 MET A N 1
ATOM 685 C CA . MET A 1 89 ? 2.049 25.469 11.281 1 94.25 89 MET A CA 1
ATOM 686 C C . MET A 1 89 ? 1.701 24.031 11.664 1 94.25 89 MET A C 1
ATOM 688 O O . MET A 1 89 ? 2.592 23.219 11.914 1 94.25 89 MET A O 1
ATOM 692 N N . GLN A 1 90 ? 0.464 23.734 11.648 1 93.31 90 GLN A N 1
ATOM 693 C CA . GLN A 1 90 ? 0.017 22.391 11.984 1 93.31 90 GLN A CA 1
ATOM 694 C C . GLN A 1 90 ? 0.418 21.391 10.898 1 93.31 90 GLN A C 1
ATOM 696 O O . GLN A 1 90 ? 0.75 20.25 11.195 1 93.31 90 GLN A O 1
ATOM 701 N N . ILE A 1 91 ? 0.484 21.812 9.633 1 93.31 91 ILE A N 1
ATOM 702 C CA . ILE A 1 91 ? 0.951 20.984 8.539 1 93.31 91 ILE A CA 1
ATOM 703 C C . ILE A 1 91 ? 2.424 20.625 8.742 1 93.31 91 ILE A C 1
ATOM 705 O O . ILE A 1 91 ? 2.822 19.469 8.602 1 93.31 91 ILE A O 1
ATOM 709 N N . ASP A 1 92 ? 3.139 21.625 9.102 1 94.88 92 ASP A N 1
ATOM 710 C CA . ASP A 1 92 ? 4.559 21.422 9.359 1 94.88 92 ASP A CA 1
ATOM 711 C C . ASP A 1 92 ? 4.77 20.422 10.5 1 94.88 92 ASP A C 1
ATOM 713 O O . ASP A 1 92 ? 5.656 19.578 10.43 1 94.88 92 ASP A O 1
ATOM 717 N N . GLU A 1 93 ? 3.973 20.516 11.484 1 96.06 93 GLU A N 1
ATOM 718 C CA . GLU A 1 93 ? 4.059 19.594 12.617 1 96.06 93 GLU A CA 1
ATOM 719 C C . GLU A 1 93 ? 3.744 18.172 12.195 1 96.06 93 GLU A C 1
ATOM 721 O O . GLU A 1 93 ? 4.395 17.219 12.656 1 96.06 93 GLU A O 1
ATOM 726 N N . ILE A 1 94 ? 2.805 18.078 11.375 1 95.25 94 ILE A N 1
ATOM 727 C CA . ILE A 1 94 ? 2.41 16.766 10.875 1 95.25 94 ILE A CA 1
ATOM 728 C C . ILE A 1 94 ? 3.555 16.141 10.078 1 95.25 94 ILE A C 1
ATOM 730 O O . ILE A 1 94 ? 3.893 14.977 10.266 1 95.25 94 ILE A O 1
ATOM 734 N N . VAL A 1 95 ? 4.102 16.969 9.195 1 96 95 VAL A N 1
ATOM 735 C CA . VAL A 1 95 ? 5.211 16.516 8.359 1 96 95 VAL A CA 1
ATOM 736 C C . VAL A 1 95 ? 6.367 16.047 9.234 1 96 95 VAL A C 1
ATOM 738 O O . VAL A 1 95 ? 6.895 14.953 9.055 1 96 95 VAL A O 1
ATOM 741 N N . LEU A 1 96 ? 6.668 16.828 10.234 1 97.06 96 LEU A N 1
ATOM 742 C CA . LEU A 1 96 ? 7.77 16.5 11.133 1 97.06 96 LEU A CA 1
ATOM 743 C C . LEU A 1 96 ? 7.473 15.234 11.93 1 97.06 96 LEU A C 1
ATOM 745 O O . LEU A 1 96 ? 8.359 14.398 12.125 1 97.06 96 LEU A O 1
ATOM 749 N N . THR A 1 97 ? 6.285 15.133 12.352 1 97.56 97 THR A N 1
ATOM 750 C CA . THR A 1 97 ? 5.887 13.961 13.125 1 97.56 97 THR A CA 1
ATOM 751 C C . THR A 1 97 ? 5.988 12.695 12.289 1 97.56 97 THR A C 1
ATOM 753 O O . THR A 1 97 ? 6.539 11.688 12.742 1 97.56 97 THR A O 1
ATOM 756 N N . ALA A 1 98 ? 5.523 12.789 11.086 1 97.25 98 ALA A N 1
ATOM 757 C CA . ALA A 1 98 ? 5.59 11.625 10.195 1 97.25 98 ALA A CA 1
ATOM 758 C C . ALA A 1 98 ? 7.035 11.227 9.922 1 97.25 98 ALA A C 1
ATOM 760 O O . ALA A 1 98 ? 7.379 10.047 9.953 1 97.25 98 ALA A O 1
ATOM 761 N N . GLU A 1 99 ? 7.859 12.156 9.672 1 97.62 99 GLU A N 1
ATOM 762 C CA . GLU A 1 99 ? 9.273 11.898 9.422 1 97.62 99 GLU A CA 1
ATOM 763 C C . GLU A 1 99 ? 9.945 11.273 10.641 1 97.62 99 GLU A C 1
ATOM 765 O O . GLU A 1 99 ? 10.734 10.336 10.508 1 97.62 99 GLU A O 1
ATOM 770 N N . LYS A 1 100 ? 9.625 11.812 11.75 1 97.62 100 LYS A N 1
ATOM 771 C CA . LYS A 1 100 ? 10.195 11.305 12.992 1 97.62 100 LYS A CA 1
ATOM 772 C C . LYS A 1 100 ? 9.789 9.852 13.227 1 97.62 100 LYS A C 1
ATOM 774 O O . LYS A 1 100 ? 10.609 9.031 13.641 1 97.62 100 LYS A O 1
ATOM 779 N N . LEU A 1 101 ? 8.562 9.578 13.047 1 97.62 101 LEU A N 1
ATOM 780 C CA . LEU A 1 101 ? 8.078 8.211 13.227 1 97.62 101 LEU A CA 1
ATOM 781 C C . LEU A 1 101 ? 8.836 7.246 12.328 1 97.62 101 LEU A C 1
ATOM 783 O O . LEU A 1 101 ? 9.211 6.152 12.758 1 97.62 101 LEU A O 1
ATOM 787 N N . LEU A 1 102 ? 9.039 7.664 11.094 1 98 102 LEU A N 1
ATOM 788 C CA . LEU A 1 102 ? 9.789 6.812 10.172 1 98 102 LEU A CA 1
ATOM 789 C C . LEU A 1 102 ? 11.234 6.656 10.625 1 98 102 LEU A C 1
ATOM 791 O O . LEU A 1 102 ? 11.758 5.539 10.664 1 98 102 LEU A O 1
ATOM 795 N N . ASP A 1 103 ? 11.836 7.738 11 1 97.69 103 ASP A N 1
ATOM 796 C CA . ASP A 1 103 ? 13.227 7.719 11.445 1 97.69 103 ASP A CA 1
ATOM 797 C C . ASP A 1 103 ? 13.398 6.805 12.656 1 97.69 103 ASP A C 1
ATOM 799 O O . ASP A 1 103 ? 14.375 6.051 12.734 1 97.69 103 ASP A O 1
ATOM 803 N N . ASP A 1 104 ? 12.484 6.945 13.562 1 97.06 104 ASP A N 1
ATOM 804 C CA . ASP A 1 104 ? 12.539 6.113 14.758 1 97.06 104 ASP A CA 1
ATOM 805 C C . ASP A 1 104 ? 12.484 4.629 14.398 1 97.06 104 ASP A C 1
ATOM 807 O O . ASP A 1 104 ? 13.203 3.814 14.992 1 97.06 104 ASP A O 1
ATOM 811 N N . HIS A 1 105 ? 11.641 4.301 13.438 1 96.25 105 HIS A N 1
ATOM 812 C CA . HIS A 1 105 ? 11.555 2.91 13.008 1 96.25 105 HIS A CA 1
ATOM 813 C C . HIS A 1 105 ? 12.828 2.465 12.305 1 96.25 105 HIS A C 1
ATOM 815 O O . HIS A 1 105 ? 13.344 1.377 12.57 1 96.25 105 HIS A O 1
ATOM 821 N N . LEU A 1 106 ? 13.336 3.26 11.414 1 96.56 106 LEU A N 1
ATOM 822 C CA . LEU A 1 106 ? 14.508 2.896 10.625 1 96.56 106 LEU A CA 1
ATOM 823 C C . LEU A 1 106 ? 15.742 2.748 11.508 1 96.56 106 LEU A C 1
ATOM 825 O O . LEU A 1 106 ? 16.578 1.886 11.266 1 96.56 106 LEU A O 1
ATOM 829 N N . ASN A 1 107 ? 15.82 3.543 12.508 1 92.75 107 ASN A N 1
ATOM 830 C CA . ASN A 1 107 ? 16.969 3.516 13.398 1 92.75 107 ASN A CA 1
ATOM 831 C C . ASN A 1 107 ? 16.906 2.342 14.375 1 92.75 107 ASN A C 1
ATOM 833 O O . ASN A 1 107 ? 17.922 1.857 14.852 1 92.75 107 ASN A O 1
ATOM 837 N N . GLN A 1 108 ? 15.695 1.975 14.719 1 82.88 108 GLN A N 1
ATOM 838 C CA . GLN A 1 108 ? 15.547 0.792 15.555 1 82.88 108 GLN A CA 1
ATOM 839 C C . GLN A 1 108 ? 15.938 -0.474 14.797 1 82.88 108 GLN A C 1
ATOM 841 O O . GLN A 1 108 ? 16.469 -1.418 15.391 1 82.88 108 GLN A O 1
ATOM 846 N N . ALA A 1 109 ? 15.578 -0.545 13.602 1 66.88 109 ALA A N 1
ATOM 847 C CA . ALA A 1 109 ? 15.906 -1.712 12.789 1 66.88 109 ALA A CA 1
ATOM 848 C C . ALA A 1 109 ? 17.422 -1.877 12.641 1 66.88 109 ALA A C 1
ATOM 850 O O . ALA A 1 109 ? 17.906 -2.992 12.477 1 66.88 109 ALA A O 1
ATOM 851 N N . ASP A 1 110 ? 18.094 -0.788 12.57 1 59.69 110 ASP A N 1
ATOM 852 C CA . ASP A 1 110 ? 19.547 -0.822 12.531 1 59.69 110 ASP A CA 1
ATOM 853 C C . ASP A 1 110 ? 20.109 -1.437 13.812 1 59.69 110 ASP A C 1
ATOM 855 O O . ASP A 1 110 ? 21.156 -2.1 13.781 1 59.69 110 ASP A O 1
ATOM 859 N N . VAL A 1 111 ? 19.406 -1.153 14.883 1 48.34 111 VAL A N 1
ATOM 860 C CA . VAL A 1 111 ? 19.969 -1.69 16.109 1 48.34 111 VAL A CA 1
ATOM 861 C C . VAL A 1 111 ? 19.75 -3.199 16.172 1 48.34 111 VAL A C 1
ATOM 863 O O . VAL A 1 111 ? 20.5 -3.922 16.828 1 48.34 111 VAL A O 1
ATOM 866 N N . THR A 1 112 ? 18.594 -3.59 15.672 1 41.31 112 THR A N 1
ATOM 867 C CA . THR A 1 112 ? 18.375 -5.02 15.852 1 41.31 112 THR A CA 1
ATOM 868 C C . THR A 1 112 ? 19.125 -5.824 14.797 1 41.31 112 THR A C 1
ATOM 870 O O . THR A 1 112 ? 19.078 -7.055 14.797 1 41.31 112 THR A O 1
ATOM 873 N N . THR A 1 113 ? 19.594 -5.184 13.766 1 33.78 113 THR A N 1
ATOM 874 C CA . THR A 1 113 ? 20.422 -6.047 12.93 1 33.78 113 THR A CA 1
ATOM 875 C C . THR A 1 113 ? 21.859 -6.07 13.445 1 33.78 113 THR A C 1
ATOM 877 O O . THR A 1 113 ? 22.422 -5.031 13.797 1 33.78 113 THR A O 1
ATOM 880 N N . MET B 1 1 ? 15.141 -22.922 -2.438 1 49.94 1 MET B N 1
ATOM 881 C CA . MET B 1 1 ? 14.227 -23.172 -3.551 1 49.94 1 MET B CA 1
ATOM 882 C C . MET B 1 1 ? 12.773 -23.094 -3.092 1 49.94 1 MET B C 1
ATOM 884 O O . MET B 1 1 ? 12.406 -23.688 -2.074 1 49.94 1 MET B O 1
ATOM 888 N N . ASN B 1 2 ? 12.07 -21.969 -3.385 1 64.62 2 ASN B N 1
ATOM 889 C CA . ASN B 1 2 ? 10.711 -21.875 -2.867 1 64.62 2 ASN B CA 1
ATOM 890 C C . ASN B 1 2 ? 9.742 -22.703 -3.689 1 64.62 2 ASN B C 1
ATOM 892 O O . ASN B 1 2 ? 9.445 -22.375 -4.84 1 64.62 2 ASN B O 1
ATOM 896 N N . ALA B 1 3 ? 9.484 -23.938 -3.184 1 78.06 3 ALA B N 1
ATOM 897 C CA . ALA B 1 3 ? 8.602 -24.906 -3.844 1 78.06 3 ALA B CA 1
ATOM 898 C C . ALA B 1 3 ? 7.211 -24.312 -4.062 1 78.06 3 ALA B C 1
ATOM 900 O O . ALA B 1 3 ? 6.742 -23.5 -3.264 1 78.06 3 ALA B O 1
ATOM 901 N N . TYR B 1 4 ? 6.773 -24.703 -5.215 1 88.88 4 TYR B N 1
ATOM 902 C CA . TYR B 1 4 ? 5.414 -24.297 -5.562 1 88.88 4 TYR B CA 1
ATOM 903 C C . TYR B 1 4 ? 4.406 -24.844 -4.559 1 88.88 4 TYR B C 1
ATOM 905 O O . TYR B 1 4 ? 4.246 -26.062 -4.43 1 88.88 4 TYR B O 1
ATOM 913 N N . ASP B 1 5 ? 3.82 -23.938 -3.75 1 92.56 5 ASP B N 1
ATOM 914 C CA . ASP B 1 5 ? 2.768 -24.25 -2.793 1 92.56 5 ASP B CA 1
ATOM 915 C C . ASP B 1 5 ? 1.676 -23.188 -2.799 1 92.56 5 ASP B C 1
ATOM 917 O O . ASP B 1 5 ? 1.797 -22.156 -2.123 1 92.56 5 ASP B O 1
ATOM 921 N N . LEU B 1 6 ? 0.623 -23.484 -3.512 1 92.62 6 LEU B N 1
ATOM 922 C CA . LEU B 1 6 ? -0.478 -22.547 -3.74 1 92.62 6 LEU B CA 1
ATOM 923 C C . LEU B 1 6 ? -1.138 -22.156 -2.424 1 92.62 6 LEU B C 1
ATOM 925 O O . LEU B 1 6 ? -1.737 -21.078 -2.324 1 92.62 6 LEU B O 1
ATOM 929 N N . ASN B 1 7 ? -0.926 -22.969 -1.392 1 92.44 7 ASN B N 1
ATOM 930 C CA . ASN B 1 7 ? -1.562 -22.703 -0.102 1 92.44 7 ASN B CA 1
ATOM 931 C C . ASN B 1 7 ? -0.897 -21.547 0.633 1 92.44 7 ASN B C 1
ATOM 933 O O . ASN B 1 7 ? -1.437 -21.047 1.617 1 92.44 7 ASN B O 1
ATOM 937 N N . THR B 1 8 ? 0.182 -21.094 0.064 1 94.12 8 THR B N 1
ATOM 938 C CA . THR B 1 8 ? 0.893 -20 0.712 1 94.12 8 THR B CA 1
ATOM 939 C C . THR B 1 8 ? 0.371 -18.656 0.22 1 94.12 8 THR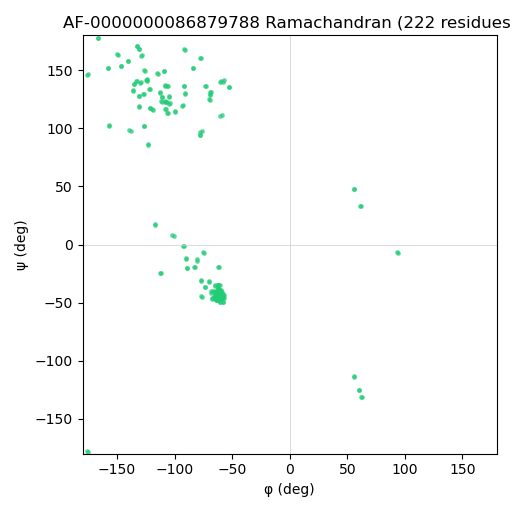 B C 1
ATOM 941 O O . THR B 1 8 ? 0.705 -17.609 0.784 1 94.12 8 THR B O 1
ATOM 944 N N . VAL B 1 9 ? -0.403 -18.656 -0.841 1 96.06 9 VAL B N 1
ATOM 945 C CA . VAL B 1 9 ? -0.985 -17.406 -1.32 1 96.06 9 VAL B CA 1
ATOM 946 C C . VAL B 1 9 ? -2.031 -16.906 -0.325 1 96.06 9 VAL B C 1
ATOM 948 O O . VAL B 1 9 ? -2.938 -17.656 0.055 1 96.06 9 VAL B O 1
ATOM 951 N N . ARG B 1 10 ? -1.83 -15.68 0.113 1 96.44 10 ARG B N 1
ATOM 952 C CA . ARG B 1 10 ? -2.738 -15.164 1.13 1 96.44 10 ARG B CA 1
ATOM 953 C C . ARG B 1 10 ? -3.076 -13.695 0.869 1 96.44 10 ARG B C 1
ATOM 955 O O . ARG B 1 10 ? -2.355 -13.008 0.143 1 96.44 10 ARG B O 1
ATOM 962 N N . LEU B 1 11 ? -4.191 -13.328 1.433 1 97.75 11 LEU B N 1
ATOM 963 C CA . LEU B 1 11 ? -4.695 -11.961 1.365 1 97.75 11 LEU B CA 1
ATOM 964 C C . LEU B 1 11 ? -4.867 -11.367 2.762 1 97.75 11 LEU B C 1
ATOM 966 O O . LEU B 1 11 ? -5.535 -11.961 3.613 1 97.75 11 LEU B O 1
ATOM 970 N N . GLN B 1 12 ? -4.113 -10.328 2.996 1 97.69 12 GLN B N 1
ATOM 971 C CA . GLN B 1 12 ? -4.266 -9.547 4.223 1 97.69 12 GLN B CA 1
ATOM 972 C C . GLN B 1 12 ? -4.949 -8.211 3.943 1 97.69 12 GLN B C 1
ATOM 974 O O . GLN B 1 12 ? -4.652 -7.551 2.947 1 97.69 12 GLN B O 1
ATOM 979 N N . VAL B 1 13 ? -5.898 -7.867 4.824 1 97.69 13 VAL B N 1
ATOM 980 C CA . VAL B 1 13 ? -6.629 -6.613 4.645 1 97.69 13 VAL B CA 1
ATOM 981 C C . VAL B 1 13 ? -6.281 -5.648 5.773 1 97.69 13 VAL B C 1
ATOM 983 O O . VAL B 1 13 ? -6.289 -6.027 6.949 1 97.69 13 VAL B O 1
ATOM 986 N N . ILE B 1 14 ? -5.945 -4.449 5.398 1 96.81 14 ILE B N 1
ATOM 987 C CA . ILE B 1 14 ? -5.656 -3.385 6.359 1 96.81 14 ILE B CA 1
ATOM 988 C C . ILE B 1 14 ? -6.598 -2.207 6.117 1 96.81 14 ILE B C 1
ATOM 990 O O . ILE B 1 14 ? -6.75 -1.745 4.984 1 96.81 14 ILE B O 1
ATOM 994 N N . ASP B 1 15 ? -7.141 -1.731 7.234 1 96 15 ASP B N 1
ATOM 995 C CA . ASP B 1 15 ? -8.062 -0.608 7.129 1 96 15 ASP B CA 1
ATOM 996 C C . ASP B 1 15 ? -7.336 0.723 7.281 1 96 15 ASP B C 1
ATOM 998 O O . ASP B 1 15 ? -6.441 0.855 8.117 1 96 15 ASP B O 1
ATOM 1002 N N . ALA B 1 16 ? -7.648 1.653 6.48 1 95.69 16 ALA B N 1
ATOM 1003 C CA . ALA B 1 16 ? -7.336 3.07 6.641 1 95.69 16 ALA B CA 1
ATOM 1004 C C . ALA B 1 16 ? -8.602 3.92 6.609 1 95.69 16 ALA B C 1
ATOM 1006 O O . ALA B 1 16 ? -8.945 4.492 5.574 1 95.69 16 ALA B O 1
ATOM 1007 N N . GLY B 1 17 ? -9.188 4.035 7.766 1 94.44 17 GLY B N 1
ATOM 1008 C CA . GLY B 1 17 ? -10.547 4.547 7.754 1 94.44 17 GLY B CA 1
ATOM 1009 C C . GLY B 1 17 ? -11.508 3.68 6.953 1 94.44 17 GLY B C 1
ATOM 1010 O O . GLY B 1 17 ? -11.594 2.471 7.18 1 94.44 17 GLY B O 1
ATOM 1011 N N . GLU B 1 18 ? -12.203 4.301 5.977 1 95.62 18 GLU B N 1
ATOM 1012 C CA . GLU B 1 18 ? -13.109 3.564 5.094 1 95.62 18 GLU B CA 1
ATOM 1013 C C . GLU B 1 18 ? -12.352 2.91 3.947 1 95.62 18 GLU B C 1
ATOM 1015 O O . GLU B 1 18 ? -12.867 2.016 3.279 1 95.62 18 GLU B O 1
ATOM 1020 N N . ASP B 1 19 ? -11.148 3.418 3.707 1 97.62 19 ASP B N 1
ATOM 1021 C CA . ASP B 1 19 ? -10.344 2.893 2.613 1 97.62 19 ASP B CA 1
ATOM 1022 C C . ASP B 1 19 ? -9.695 1.563 2.996 1 97.62 19 ASP B C 1
ATOM 1024 O O . ASP B 1 19 ? -9.617 1.222 4.18 1 97.62 19 ASP B O 1
ATOM 1028 N N . LYS B 1 20 ? -9.258 0.771 1.992 1 98.25 20 LYS B N 1
ATOM 1029 C CA . LYS B 1 20 ? -8.727 -0.565 2.24 1 98.25 20 LYS B CA 1
ATOM 1030 C C . LYS B 1 20 ? -7.379 -0.756 1.551 1 98.25 20 LYS B C 1
ATOM 1032 O O . LYS B 1 20 ? -7.184 -0.308 0.419 1 98.25 20 LYS B O 1
ATOM 1037 N N . ILE B 1 21 ? -6.492 -1.396 2.232 1 98.56 21 ILE B N 1
ATOM 1038 C CA . ILE B 1 21 ? -5.25 -1.911 1.662 1 98.56 21 ILE B CA 1
ATOM 1039 C C . ILE B 1 21 ? -5.285 -3.438 1.646 1 98.56 21 ILE B C 1
ATOM 1041 O O . ILE B 1 21 ? -5.523 -4.07 2.678 1 98.56 21 ILE B O 1
ATOM 1045 N N . PHE B 1 22 ? -5.105 -4.016 0.503 1 98.62 22 PHE B N 1
ATOM 1046 C CA . PHE B 1 22 ? -5.016 -5.461 0.351 1 98.62 22 PHE B CA 1
ATOM 1047 C C . PHE B 1 22 ? -3.582 -5.887 0.053 1 98.62 22 PHE B C 1
ATOM 1049 O O . PHE B 1 22 ? -2.965 -5.387 -0.892 1 98.62 22 PHE B O 1
ATOM 1056 N N . LEU B 1 23 ? -3.061 -6.723 0.854 1 98.38 23 LEU B N 1
ATOM 1057 C CA . LEU B 1 23 ? -1.741 -7.305 0.626 1 98.38 23 LEU B CA 1
ATOM 1058 C C . LEU B 1 23 ? -1.855 -8.758 0.191 1 98.38 23 LEU B C 1
ATOM 1060 O O . LEU B 1 23 ? -2.344 -9.602 0.948 1 98.38 23 LEU B O 1
ATOM 1064 N N . VAL B 1 24 ? -1.468 -8.984 -1.016 1 97.94 24 VAL B N 1
ATOM 1065 C CA . VAL B 1 24 ? -1.499 -10.344 -1.55 1 97.94 24 VAL B CA 1
ATOM 1066 C C . VAL B 1 24 ? -0.074 -10.875 -1.692 1 97.94 24 VAL B C 1
ATOM 1068 O O . VAL B 1 24 ? 0.728 -10.328 -2.449 1 97.94 24 VAL B O 1
ATOM 1071 N N . THR B 1 25 ? 0.213 -11.906 -0.946 1 97 25 THR B N 1
ATOM 1072 C CA . THR B 1 25 ? 1.547 -12.492 -0.993 1 97 25 THR B CA 1
ATOM 1073 C C . THR B 1 25 ? 1.466 -14 -1.224 1 97 25 THR B C 1
ATOM 1075 O O . THR B 1 25 ? 0.395 -14.602 -1.096 1 97 25 THR B O 1
ATOM 1078 N N . GLY B 1 26 ? 2.615 -14.586 -1.639 1 95.12 26 GLY B N 1
ATOM 1079 C CA . GLY B 1 26 ? 2.752 -16.016 -1.851 1 95.12 26 GLY B CA 1
ATOM 1080 C C . GLY B 1 26 ? 4.16 -16.438 -2.232 1 95.12 26 GLY B C 1
ATOM 1081 O O . GLY B 1 26 ? 4.828 -15.742 -3.008 1 95.12 26 GLY B O 1
ATOM 1082 N N . GLY B 1 27 ? 4.457 -17.625 -1.739 1 94.19 27 GLY B N 1
ATOM 1083 C CA . GLY B 1 27 ? 5.828 -18.047 -1.974 1 94.19 27 GLY B CA 1
ATOM 1084 C C . GLY B 1 27 ? 6.852 -17.141 -1.316 1 94.19 27 GLY B C 1
ATOM 1085 O O . GLY B 1 27 ? 6.777 -16.891 -0.113 1 94.19 27 GLY B O 1
ATOM 1086 N N . LYS B 1 28 ? 7.871 -16.734 -2.119 1 91.25 28 LYS B N 1
ATOM 1087 C CA . LYS B 1 28 ? 8.797 -15.734 -1.61 1 91.25 28 LYS B CA 1
ATOM 1088 C C . LYS B 1 28 ? 8.195 -14.336 -1.678 1 91.25 28 LYS B C 1
ATOM 1090 O O . LYS B 1 28 ? 8.328 -13.641 -2.688 1 91.25 28 LYS B O 1
ATOM 1095 N N . ALA B 1 29 ? 7.625 -14.039 -0.516 1 88.56 29 ALA B N 1
ATOM 1096 C CA . ALA B 1 29 ? 6.879 -12.781 -0.427 1 88.56 29 ALA B CA 1
ATOM 1097 C C . ALA B 1 29 ? 7.777 -11.586 -0.729 1 88.56 29 ALA B C 1
ATOM 1099 O O . ALA B 1 29 ? 8.938 -11.555 -0.313 1 88.56 29 ALA B O 1
ATOM 1100 N N . HIS B 1 30 ? 7.266 -10.594 -1.446 1 94.31 30 HIS B N 1
ATOM 1101 C CA . HIS B 1 30 ? 7.91 -9.336 -1.791 1 94.31 30 HIS B CA 1
ATOM 1102 C C . HIS B 1 30 ? 6.895 -8.328 -2.334 1 94.31 30 HIS B C 1
ATOM 1104 O O . HIS B 1 30 ? 5.695 -8.602 -2.35 1 94.31 30 HIS B O 1
ATOM 1110 N N . ILE B 1 31 ? 7.309 -7.191 -2.631 1 97.25 31 ILE B N 1
ATOM 1111 C CA . ILE B 1 31 ? 6.473 -6.219 -3.328 1 97.25 31 ILE B CA 1
ATOM 1112 C C . ILE B 1 31 ? 6.828 -6.207 -4.812 1 97.25 31 ILE B C 1
ATOM 1114 O O . ILE B 1 31 ? 7.914 -5.766 -5.191 1 97.25 31 ILE B O 1
ATOM 1118 N N . GLY B 1 32 ? 5.844 -6.633 -5.617 1 96.75 32 GLY B N 1
ATOM 1119 C CA . GLY B 1 32 ? 6.102 -6.719 -7.043 1 96.75 32 GLY B CA 1
ATOM 1120 C C . GLY B 1 32 ? 5.297 -5.723 -7.855 1 96.75 32 GLY B C 1
ATOM 1121 O O . GLY B 1 32 ? 5.664 -5.391 -8.984 1 96.75 32 GLY B O 1
ATOM 1122 N N . ALA B 1 33 ? 4.234 -5.328 -7.32 1 97.38 33 ALA B N 1
ATOM 1123 C CA . ALA B 1 33 ? 3.371 -4.328 -7.945 1 97.38 33 ALA B CA 1
ATOM 1124 C C . ALA B 1 33 ? 2.488 -3.643 -6.906 1 97.38 33 ALA B C 1
ATOM 1126 O O . ALA B 1 33 ? 2.18 -4.223 -5.863 1 97.38 33 ALA B O 1
ATOM 1127 N N . VAL B 1 34 ? 2.115 -2.439 -7.152 1 98.44 34 VAL B N 1
ATOM 1128 C CA . VAL B 1 34 ? 1.189 -1.68 -6.32 1 98.44 34 VAL B CA 1
ATOM 1129 C C . VAL B 1 34 ? 0.177 -0.953 -7.203 1 98.44 34 VAL B C 1
ATOM 1131 O O . VAL B 1 34 ? 0.547 -0.331 -8.203 1 98.44 34 VAL B O 1
ATOM 1134 N N . ALA B 1 35 ? -1.053 -1.053 -6.863 1 98.62 35 ALA B N 1
ATOM 1135 C CA . ALA B 1 35 ? -2.098 -0.36 -7.613 1 98.62 35 ALA B CA 1
ATOM 1136 C C . ALA B 1 35 ? -3.068 0.35 -6.676 1 98.62 35 ALA B C 1
ATOM 1138 O O . ALA B 1 35 ? -3.426 -0.183 -5.621 1 98.62 35 ALA B O 1
ATOM 1139 N N . THR B 1 36 ? -3.465 1.499 -7.055 1 98.62 36 THR B N 1
ATOM 1140 C CA . THR B 1 36 ? -4.441 2.26 -6.281 1 98.62 36 THR B CA 1
ATOM 1141 C C . THR B 1 36 ? -5.562 2.773 -7.18 1 98.62 36 THR B C 1
ATOM 1143 O O . THR B 1 36 ? -5.301 3.361 -8.234 1 98.62 36 THR B O 1
ATOM 1146 N N . PHE B 1 37 ? -6.699 2.492 -6.789 1 98.56 37 PHE B N 1
ATOM 1147 C CA . PHE B 1 37 ? -7.887 2.986 -7.477 1 98.56 37 PHE B CA 1
ATOM 1148 C C . PHE B 1 37 ? -8.812 3.705 -6.504 1 98.56 37 PHE B C 1
ATOM 1150 O O . PHE B 1 37 ? -8.891 3.344 -5.328 1 98.56 37 PHE B O 1
ATOM 1157 N N . TYR B 1 38 ? -9.547 4.68 -6.957 1 97.81 38 TYR B N 1
ATOM 1158 C CA . TYR B 1 38 ? -10.43 5.492 -6.125 1 97.81 38 TYR B CA 1
ATOM 1159 C C . TYR B 1 38 ? -11.672 5.914 -6.898 1 97.81 38 TYR B C 1
ATOM 1161 O O . TYR B 1 38 ? -11.656 5.977 -8.133 1 97.81 38 TYR B O 1
ATOM 1169 N N . PRO B 1 39 ? -12.695 6.137 -6.137 1 96.75 39 PRO B N 1
ATOM 1170 C CA . PRO B 1 39 ? -13.93 6.566 -6.805 1 96.75 39 PRO B CA 1
ATOM 1171 C C . PRO B 1 39 ? -13.82 7.969 -7.391 1 96.75 39 PRO B C 1
ATOM 1173 O O . PRO B 1 39 ? -13.297 8.875 -6.742 1 96.75 39 PRO B O 1
ATOM 1176 N N . GLU B 1 40 ? -14.148 8.094 -8.562 1 94.94 40 GLU B N 1
ATOM 1177 C CA . GLU B 1 40 ? -14.344 9.367 -9.25 1 94.94 40 GLU B CA 1
ATOM 1178 C C . GLU B 1 40 ? -15.719 9.422 -9.914 1 94.94 40 GLU B C 1
ATOM 1180 O O . GLU B 1 40 ? -15.898 8.914 -11.023 1 94.94 40 GLU B O 1
ATOM 1185 N N . ARG B 1 41 ? -16.641 10.133 -9.25 1 90.88 41 ARG B N 1
ATOM 1186 C CA . ARG B 1 41 ? -18.031 10.164 -9.688 1 90.88 41 ARG B CA 1
ATOM 1187 C C . ARG B 1 41 ? -18.609 8.758 -9.789 1 90.88 41 ARG B C 1
ATOM 1189 O O . ARG B 1 41 ? -18.609 8.008 -8.805 1 90.88 41 ARG B O 1
ATOM 1196 N N . GLU B 1 42 ? -18.953 8.273 -11.055 1 91.56 42 GLU B N 1
ATOM 1197 C CA . GLU B 1 42 ? -19.625 6.98 -11.195 1 91.56 42 GLU B CA 1
ATOM 1198 C C . GLU B 1 42 ? -18.6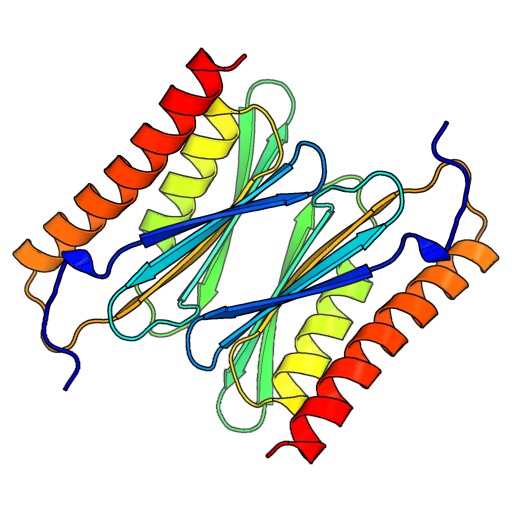41 5.895 -11.633 1 91.56 42 GLU B C 1
ATOM 1200 O O . GLU B 1 42 ? -19.047 4.773 -11.938 1 91.56 42 GLU B O 1
ATOM 1205 N N . ARG B 1 43 ? -17.422 6.266 -11.633 1 95.62 43 ARG B N 1
ATOM 1206 C CA . ARG B 1 43 ? -16.406 5.305 -12.047 1 95.62 43 ARG B CA 1
ATOM 1207 C C . ARG B 1 43 ? -15.258 5.262 -11.047 1 95.62 43 ARG B C 1
ATOM 1209 O O . ARG B 1 43 ? -15.25 6.02 -10.07 1 95.62 43 ARG B O 1
ATOM 1216 N N . VAL B 1 44 ? -14.414 4.234 -11.219 1 97.38 44 VAL B N 1
ATOM 1217 C CA . VAL B 1 44 ? -13.172 4.211 -10.461 1 97.38 44 VAL B CA 1
ATOM 1218 C C . VAL B 1 44 ? -11.992 4.492 -11.383 1 97.38 44 VAL B C 1
ATOM 1220 O O . VAL B 1 44 ? -11.984 4.051 -12.539 1 97.38 44 VAL B O 1
ATOM 1223 N N . VAL B 1 45 ? -11.109 5.297 -10.922 1 97.38 45 VAL B N 1
ATOM 1224 C CA . VAL B 1 45 ? -9.898 5.645 -11.656 1 97.38 45 VAL B CA 1
ATOM 1225 C C . VAL B 1 45 ? -8.664 5.324 -10.805 1 97.38 45 VAL B C 1
ATOM 1227 O O . VAL B 1 45 ? -8.711 5.422 -9.578 1 97.38 45 VAL B O 1
ATOM 1230 N N . GLY B 1 46 ? -7.695 4.844 -11.516 1 96.94 46 GLY B N 1
ATOM 1231 C CA . GLY B 1 46 ? -6.477 4.531 -10.789 1 96.94 46 GLY B CA 1
ATOM 1232 C C . GLY B 1 46 ? -5.34 4.082 -11.695 1 96.94 46 GLY B C 1
ATOM 1233 O O . GLY B 1 46 ? -5.434 4.195 -12.914 1 96.94 46 GLY B O 1
ATOM 1234 N N . THR B 1 47 ? -4.25 3.777 -11.008 1 96.12 47 THR B N 1
ATOM 1235 C CA . THR B 1 47 ? -3.059 3.354 -11.734 1 96.12 47 THR B CA 1
ATOM 1236 C C . THR B 1 47 ? -2.24 2.371 -10.898 1 96.12 47 THR B C 1
ATOM 1238 O O . THR B 1 47 ? -2.514 2.176 -9.711 1 96.12 47 THR B O 1
ATOM 1241 N N . ALA B 1 48 ? -1.378 1.709 -11.617 1 96.38 48 ALA B N 1
ATOM 1242 C CA . ALA B 1 48 ? -0.457 0.788 -10.953 1 96.38 48 ALA B CA 1
ATOM 1243 C C . ALA B 1 48 ? 0.986 1.267 -11.086 1 96.38 48 ALA B C 1
ATOM 1245 O O . ALA B 1 48 ? 1.329 1.973 -12.031 1 96.38 48 ALA B O 1
ATOM 1246 N N . ILE B 1 49 ? 1.758 0.992 -10.062 1 94.88 49 ILE B N 1
ATOM 1247 C CA . ILE B 1 49 ? 3.209 1.14 -10.109 1 94.88 49 ILE B CA 1
ATOM 1248 C C . ILE B 1 49 ? 3.85 -0.188 -10.508 1 94.88 49 ILE B C 1
ATOM 1250 O O . ILE B 1 49 ? 3.682 -1.197 -9.82 1 94.88 49 ILE B O 1
ATOM 1254 N N . HIS B 1 50 ? 4.52 -0.082 -11.578 1 89.31 50 HIS B N 1
ATOM 1255 C CA . HIS B 1 50 ? 5.215 -1.262 -12.078 1 89.31 50 HIS B CA 1
ATOM 1256 C C . HIS B 1 50 ? 6.641 -1.329 -11.531 1 89.31 50 HIS B C 1
ATOM 1258 O O . HIS B 1 50 ? 7.371 -0.337 -11.57 1 89.31 50 HIS B O 1
ATOM 1264 N N . ILE B 1 51 ? 7.008 -2.404 -11.016 1 91.81 51 ILE B N 1
ATOM 1265 C CA . ILE B 1 51 ? 8.375 -2.662 -10.586 1 91.81 51 ILE B CA 1
ATOM 1266 C C . ILE B 1 51 ? 9.07 -3.582 -11.586 1 91.81 51 ILE B C 1
ATOM 1268 O O . ILE B 1 51 ? 8.602 -4.695 -11.844 1 91.81 51 ILE B O 1
ATOM 1272 N N . PRO B 1 52 ? 10.188 -3.158 -12.188 1 8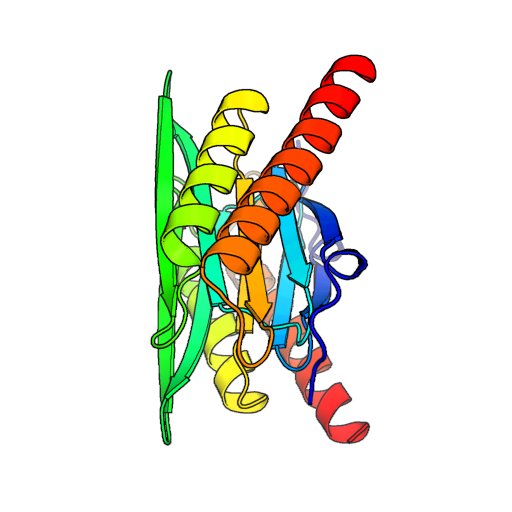9.56 52 PRO B N 1
ATOM 1273 C CA . PRO B 1 52 ? 10.859 -3.953 -13.219 1 89.56 52 PRO B CA 1
ATOM 1274 C C . PRO B 1 52 ? 11.148 -5.383 -12.766 1 89.56 52 PRO B C 1
ATOM 1276 O O . PRO B 1 52 ? 11.586 -5.594 -11.625 1 89.56 52 PRO B O 1
ATOM 1279 N N . GLY B 1 53 ? 10.859 -6.301 -13.648 1 87.75 53 GLY B N 1
ATOM 1280 C CA . GLY B 1 53 ? 11.172 -7.695 -13.359 1 87.75 53 GLY B CA 1
ATOM 1281 C C . GLY B 1 53 ? 10.008 -8.445 -12.742 1 87.75 53 GLY B C 1
ATOM 1282 O O . GLY B 1 53 ? 10.07 -9.664 -12.57 1 87.75 53 GLY B O 1
ATOM 1283 N N . HIS B 1 54 ? 8.992 -7.645 -12.453 1 87.56 54 HIS B N 1
ATOM 1284 C CA . HIS B 1 54 ? 7.832 -8.289 -11.844 1 87.56 54 HIS B CA 1
ATOM 1285 C C . HIS B 1 54 ? 6.66 -8.328 -12.82 1 87.56 54 HIS B C 1
ATOM 1287 O O . HIS B 1 54 ? 6.492 -7.422 -13.641 1 87.56 54 HIS B O 1
ATOM 1293 N N . LYS B 1 55 ? 5.816 -9.383 -12.68 1 82.25 55 LYS B N 1
ATOM 1294 C CA . LYS B 1 55 ? 4.766 -9.633 -13.664 1 82.25 55 LYS B CA 1
ATOM 1295 C C . LYS B 1 55 ? 3.381 -9.523 -13.031 1 82.25 55 LYS B C 1
ATOM 1297 O O . LYS B 1 55 ? 2.385 -9.945 -13.617 1 82.25 55 LYS B O 1
ATOM 1302 N N . GLU B 1 56 ? 3.322 -8.914 -11.906 1 90.88 56 GLU B N 1
ATOM 1303 C CA . GLU B 1 56 ? 2.066 -8.906 -11.164 1 90.88 56 GLU B CA 1
ATOM 1304 C C . GLU B 1 56 ? 1.237 -7.668 -11.5 1 90.88 56 GLU B C 1
ATOM 1306 O O . GLU B 1 56 ? 0.109 -7.523 -11.023 1 90.88 56 GLU B O 1
ATOM 1311 N N . GLN B 1 57 ? 1.748 -6.828 -12.328 1 92.62 57 GLN B N 1
ATOM 1312 C CA . GLN B 1 57 ? 1.148 -5.512 -12.5 1 92.62 57 GLN B CA 1
ATOM 1313 C C . GLN B 1 57 ? -0.292 -5.621 -12.992 1 92.62 57 GLN B C 1
ATOM 1315 O O . GLN B 1 57 ? -1.191 -4.977 -12.453 1 92.62 57 GLN B O 1
ATOM 1320 N N . GLU B 1 58 ? -0.498 -6.402 -14.023 1 94.19 58 GLU B N 1
ATOM 1321 C CA . GLU B 1 58 ? -1.834 -6.5 -14.602 1 94.19 58 GLU B CA 1
ATOM 1322 C C . GLU B 1 58 ? -2.828 -7.082 -13.602 1 94.19 58 GLU B C 1
ATOM 1324 O O . GLU B 1 58 ? -3.938 -6.566 -13.453 1 94.19 58 GLU B O 1
ATOM 1329 N N . LEU B 1 59 ? -2.459 -8.148 -12.969 1 96.38 59 LEU B N 1
ATOM 1330 C CA . LEU B 1 59 ? -3.318 -8.758 -11.961 1 96.38 59 LEU B CA 1
ATOM 1331 C C . LEU B 1 59 ? -3.576 -7.789 -10.812 1 96.38 59 LEU B C 1
ATOM 1333 O O . LEU B 1 59 ? -4.707 -7.672 -10.336 1 96.38 59 LEU B O 1
ATOM 1337 N N . CYS B 1 60 ? -2.588 -7.133 -10.375 1 97.62 60 CYS B N 1
ATOM 1338 C CA . CYS B 1 60 ? -2.678 -6.164 -9.289 1 97.62 60 CYS B CA 1
ATOM 1339 C C . CYS B 1 60 ? -3.688 -5.07 -9.617 1 97.62 60 CYS B C 1
ATOM 1341 O O . CYS B 1 60 ? -4.543 -4.742 -8.797 1 97.62 60 CYS B O 1
ATOM 1343 N N . GLU B 1 61 ? -3.631 -4.52 -10.836 1 97.88 61 GLU B N 1
ATOM 1344 C CA . GLU B 1 61 ? -4.555 -3.492 -11.297 1 97.88 61 GLU B CA 1
ATOM 1345 C C . GLU B 1 61 ? -5.992 -4.008 -11.32 1 97.88 61 GLU B C 1
ATOM 1347 O O . GLU B 1 61 ? -6.91 -3.316 -10.875 1 97.88 61 GLU B O 1
ATOM 1352 N N . ARG B 1 62 ? -6.109 -5.145 -11.828 1 97.69 62 ARG B N 1
ATOM 1353 C CA . ARG B 1 62 ? -7.441 -5.73 -11.945 1 97.69 62 ARG B CA 1
ATOM 1354 C C . ARG B 1 62 ? -8.078 -5.91 -10.57 1 97.69 62 ARG B C 1
ATOM 1356 O O . ARG B 1 62 ? -9.25 -5.586 -10.375 1 97.69 62 ARG B O 1
ATOM 1363 N N . LEU B 1 63 ? -7.32 -6.438 -9.633 1 98.44 63 LEU B N 1
ATOM 1364 C CA . LEU B 1 63 ? -7.844 -6.668 -8.289 1 98.44 63 LEU B CA 1
ATOM 1365 C C . LEU B 1 63 ? -8.195 -5.348 -7.609 1 98.44 63 LEU B C 1
ATOM 1367 O O . LEU B 1 63 ? -9.242 -5.23 -6.977 1 98.44 63 LEU B O 1
ATOM 1371 N N . ALA B 1 64 ? -7.363 -4.391 -7.762 1 98.62 64 ALA B N 1
ATOM 1372 C CA . ALA B 1 64 ? -7.594 -3.09 -7.141 1 98.62 64 ALA B CA 1
ATOM 1373 C C . ALA B 1 64 ? -8.844 -2.422 -7.715 1 98.62 64 ALA B C 1
ATOM 1375 O O . ALA B 1 64 ? -9.664 -1.877 -6.973 1 98.62 64 ALA B O 1
ATOM 1376 N N . ARG B 1 65 ? -8.922 -2.459 -9.016 1 98.44 65 ARG B N 1
ATOM 1377 C CA . ARG B 1 65 ? -10.078 -1.876 -9.688 1 98.44 65 ARG B CA 1
ATOM 1378 C C . ARG B 1 65 ? -11.367 -2.557 -9.25 1 98.44 65 ARG B C 1
ATOM 1380 O O . ARG B 1 65 ? -12.352 -1.884 -8.93 1 98.44 65 ARG B O 1
ATOM 1387 N N . LYS B 1 66 ? -11.344 -3.842 -9.242 1 98.19 66 LYS B N 1
ATOM 1388 C CA . LYS B 1 66 ? -12.508 -4.617 -8.82 1 98.19 66 LYS B CA 1
ATOM 1389 C C . LYS B 1 66 ? -12.922 -4.262 -7.395 1 98.19 66 LYS B C 1
ATOM 1391 O O . LYS B 1 66 ? -14.102 -4.023 -7.125 1 98.19 66 LYS B O 1
ATOM 1396 N N . ALA B 1 67 ? -11.977 -4.266 -6.523 1 98.44 67 ALA B N 1
ATOM 1397 C CA . ALA B 1 67 ? -12.258 -3.979 -5.117 1 98.44 67 ALA B CA 1
ATOM 1398 C C . ALA B 1 67 ? -12.805 -2.564 -4.945 1 98.44 67 ALA B C 1
ATOM 1400 O O . ALA B 1 67 ? -13.781 -2.354 -4.219 1 98.44 67 ALA B O 1
ATOM 1401 N N . ALA B 1 68 ? -12.172 -1.605 -5.625 1 98.31 68 ALA B N 1
ATOM 1402 C CA . ALA B 1 68 ? -12.617 -0.218 -5.527 1 98.31 68 ALA B CA 1
ATOM 1403 C C . ALA B 1 68 ? -14.039 -0.059 -6.066 1 98.31 68 ALA B C 1
ATOM 1405 O O . ALA B 1 68 ? -14.844 0.68 -5.5 1 98.31 68 ALA B O 1
ATOM 1406 N N . ASN B 1 69 ? -14.289 -0.722 -7.156 1 97.94 69 ASN B N 1
ATOM 1407 C CA . ASN B 1 69 ? -15.617 -0.682 -7.754 1 97.94 69 ASN B CA 1
ATOM 1408 C C . ASN B 1 69 ? -16.672 -1.267 -6.812 1 97.94 69 ASN B C 1
ATOM 1410 O O . ASN B 1 69 ? -17.797 -0.772 -6.75 1 97.94 69 ASN B O 1
ATOM 1414 N N . HIS B 1 70 ? -16.312 -2.281 -6.125 1 97.56 70 HIS B N 1
ATOM 1415 C CA . HIS B 1 70 ? -17.234 -2.992 -5.25 1 97.56 70 HIS B CA 1
ATOM 1416 C C . HIS B 1 70 ? -17.484 -2.217 -3.957 1 97.56 70 HIS B C 1
ATOM 1418 O O . HIS B 1 70 ? -18.609 -2.113 -3.494 1 97.56 70 HIS B O 1
ATOM 1424 N N . LEU B 1 71 ? -16.406 -1.712 -3.383 1 97.06 71 LEU B N 1
ATOM 1425 C CA . LEU B 1 71 ? -16.469 -1.118 -2.051 1 97.06 71 LEU B CA 1
ATOM 1426 C C . LEU B 1 71 ? -16.797 0.369 -2.135 1 97.06 71 LEU B C 1
ATOM 1428 O O . LEU B 1 71 ? -17.203 0.979 -1.138 1 97.06 71 LEU B O 1
ATOM 1432 N N . LYS B 1 72 ? -16.578 0.988 -3.285 1 97.12 72 LYS B N 1
ATOM 1433 C CA . LYS B 1 72 ? -16.828 2.4 -3.557 1 97.12 72 LYS B CA 1
ATOM 1434 C C . LYS B 1 72 ? -16 3.291 -2.643 1 97.12 72 LYS B C 1
ATOM 1436 O O . LYS B 1 72 ? -16.469 4.332 -2.18 1 97.12 72 LYS B O 1
ATOM 1441 N N . VAL B 1 73 ? -14.828 2.828 -2.314 1 97.31 73 VAL B N 1
ATOM 1442 C CA . VAL B 1 73 ? -13.836 3.572 -1.548 1 97.31 73 VAL B CA 1
ATOM 1443 C C . VAL B 1 73 ? -12.469 3.469 -2.23 1 97.31 73 VAL B C 1
ATOM 1445 O O . VAL B 1 73 ? -12.32 2.746 -3.219 1 97.31 73 VAL B O 1
ATOM 1448 N N . THR B 1 74 ? -11.453 4.27 -1.758 1 97.69 74 THR B N 1
ATOM 1449 C CA . THR B 1 74 ? -10.094 4.133 -2.273 1 97.69 74 THR B CA 1
ATOM 1450 C C . THR B 1 74 ? -9.484 2.807 -1.837 1 97.69 74 THR B C 1
ATOM 1452 O O . THR B 1 74 ? -9.586 2.424 -0.67 1 97.69 74 THR B O 1
ATOM 1455 N N . VAL B 1 75 ? -8.914 2.084 -2.779 1 98.62 75 VAL B N 1
ATOM 1456 C CA . VAL B 1 75 ? -8.305 0.786 -2.504 1 98.62 75 VAL B CA 1
ATOM 1457 C C . VAL B 1 75 ? -6.875 0.763 -3.033 1 98.62 75 VAL B C 1
ATOM 1459 O O . VAL B 1 75 ? -6.609 1.222 -4.145 1 98.62 75 VAL B O 1
ATOM 1462 N N . THR B 1 76 ? -5.941 0.377 -2.238 1 98.75 76 THR B N 1
ATO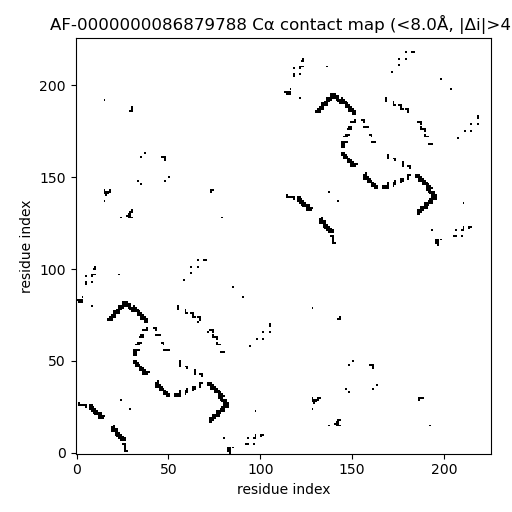M 1463 C CA . THR B 1 76 ? -4.59 0.045 -2.672 1 98.75 76 THR B CA 1
ATOM 1464 C C . THR B 1 76 ? -4.332 -1.453 -2.539 1 98.75 76 THR B C 1
ATOM 1466 O O . THR B 1 76 ? -4.613 -2.047 -1.496 1 98.75 76 THR B O 1
ATOM 1469 N N . VAL B 1 77 ? -3.895 -2.068 -3.6 1 98.75 77 VAL B N 1
ATOM 1470 C CA . VAL B 1 77 ? -3.455 -3.459 -3.562 1 98.75 77 VAL B CA 1
ATOM 1471 C C . VAL B 1 77 ? -1.936 -3.525 -3.703 1 98.75 77 VAL B C 1
ATOM 1473 O O . VAL B 1 77 ? -1.362 -2.906 -4.602 1 98.75 77 VAL B O 1
ATOM 1476 N N . VAL B 1 78 ? -1.27 -4.113 -2.795 1 98.56 78 VAL B N 1
ATOM 1477 C CA . VAL B 1 78 ? 0.146 -4.461 -2.871 1 98.56 78 VAL B CA 1
ATOM 1478 C C . VAL B 1 78 ? 0.3 -5.961 -3.109 1 98.56 78 VAL B C 1
ATOM 1480 O O . VAL B 1 78 ? -0.269 -6.773 -2.377 1 98.56 78 VAL B O 1
ATOM 1483 N N . MET B 1 79 ? 1.077 -6.227 -4.133 1 97.56 79 MET B N 1
ATOM 1484 C CA . MET B 1 79 ? 1.125 -7.637 -4.516 1 97.56 79 MET B CA 1
ATOM 1485 C C . MET B 1 79 ? 2.559 -8.078 -4.789 1 97.56 79 MET B C 1
ATOM 1487 O O . MET B 1 79 ? 3.334 -7.34 -5.402 1 97.56 79 MET B O 1
ATOM 1491 N N . GLY B 1 80 ? 2.898 -9.273 -4.316 1 95.25 80 GLY B N 1
ATOM 1492 C CA . GLY B 1 80 ? 4.145 -9.953 -4.633 1 95.25 80 GLY B CA 1
ATOM 1493 C C . GLY B 1 80 ? 4.074 -11.461 -4.441 1 95.25 80 GLY B C 1
ATOM 1494 O O . GLY B 1 80 ? 4.035 -11.945 -3.311 1 95.25 80 GLY B O 1
ATOM 1495 N N . ILE B 1 81 ? 3.951 -12.195 -5.5 1 93.5 81 ILE B N 1
ATOM 1496 C CA . ILE B 1 81 ? 3.914 -13.648 -5.5 1 93.5 81 ILE B CA 1
ATOM 1497 C C . ILE B 1 81 ? 5.078 -14.195 -6.324 1 93.5 81 ILE B C 1
ATOM 1499 O O . ILE B 1 81 ? 5.207 -13.883 -7.512 1 93.5 81 ILE B O 1
ATOM 1503 N N . HIS B 1 82 ? 5.957 -14.898 -5.672 1 92.25 82 HIS B N 1
ATOM 1504 C CA . HIS B 1 82 ? 7.117 -15.438 -6.371 1 92.25 82 HIS B CA 1
ATOM 1505 C C . HIS B 1 82 ? 7.312 -16.922 -6.055 1 92.25 82 HIS B C 1
ATOM 1507 O O . HIS B 1 82 ? 7.492 -17.281 -4.895 1 92.25 82 HIS B O 1
ATOM 1513 N N . PHE B 1 83 ? 7.262 -17.797 -7.086 1 92.19 83 PHE B N 1
ATOM 1514 C CA . PHE B 1 83 ? 7.617 -19.203 -7.035 1 92.19 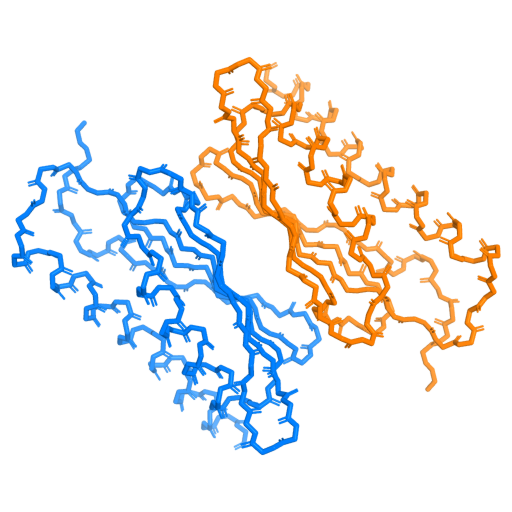83 PHE B CA 1
ATOM 1515 C C . PHE B 1 83 ? 8.664 -19.531 -8.086 1 92.19 83 PHE B C 1
ATOM 1517 O O . PHE B 1 83 ? 8.617 -19.016 -9.203 1 92.19 83 PHE B O 1
ATOM 1524 N N . ASP B 1 84 ? 9.539 -20.359 -7.676 1 89.81 84 ASP B N 1
ATOM 1525 C CA . ASP B 1 84 ? 10.57 -20.75 -8.633 1 89.81 84 ASP B CA 1
ATOM 1526 C C . ASP B 1 84 ? 10 -21.688 -9.695 1 89.81 84 ASP B C 1
ATOM 1528 O O . ASP B 1 84 ? 9.227 -22.594 -9.383 1 89.81 84 ASP B O 1
ATOM 1532 N N . ALA B 1 85 ? 10.383 -21.422 -10.906 1 90 85 ALA B N 1
ATOM 1533 C CA . ALA B 1 85 ? 10.18 -22.344 -12.016 1 90 85 ALA B CA 1
ATOM 1534 C C . ALA B 1 85 ? 8.711 -22.719 -12.156 1 90 85 ALA B C 1
ATOM 1536 O O . ALA B 1 85 ? 8.367 -23.906 -12.25 1 90 85 ALA B O 1
ATOM 1537 N N . ILE B 1 86 ? 7.91 -21.719 -12.133 1 89.12 86 ILE B N 1
ATOM 1538 C CA . ILE B 1 86 ? 6.488 -22.031 -12.258 1 89.12 86 ILE B CA 1
ATOM 1539 C C . ILE B 1 86 ? 6.121 -22.172 -13.727 1 89.12 86 ILE B C 1
ATOM 1541 O O . ILE B 1 86 ? 6.742 -21.547 -14.594 1 89.12 86 ILE B O 1
ATOM 1545 N N . THR B 1 87 ? 5.055 -23.031 -13.914 1 92.5 87 THR B N 1
ATOM 1546 C CA . THR B 1 87 ? 4.504 -23.234 -15.25 1 92.5 87 THR B CA 1
ATOM 1547 C C . THR B 1 87 ? 3.369 -22.25 -15.523 1 92.5 87 THR B C 1
ATOM 1549 O O . THR B 1 87 ? 2.9 -21.562 -14.609 1 92.5 87 THR B O 1
ATOM 1552 N N . ARG B 1 88 ? 2.965 -22.172 -16.797 1 92.69 88 ARG B N 1
ATOM 1553 C CA . ARG B 1 88 ? 1.834 -21.328 -17.156 1 92.69 88 ARG B CA 1
ATOM 1554 C C . ARG B 1 88 ? 0.57 -21.75 -16.422 1 92.69 88 ARG B C 1
ATOM 1556 O O . ARG B 1 88 ? -0.215 -20.906 -15.992 1 92.69 88 ARG B O 1
ATOM 1563 N N . MET B 1 89 ? 0.435 -23.047 -16.312 1 94.19 89 MET B N 1
ATOM 1564 C CA . MET B 1 89 ? -0.724 -23.562 -15.578 1 94.19 89 MET B CA 1
ATOM 1565 C C . MET B 1 89 ? -0.694 -23.125 -14.125 1 94.19 89 MET B C 1
ATOM 1567 O O . MET B 1 89 ? -1.725 -22.75 -13.562 1 94.19 89 MET B O 1
ATOM 1571 N N . GLN B 1 90 ? 0.45 -23.109 -13.578 1 93.31 90 GLN B N 1
ATOM 1572 C CA . GLN B 1 90 ? 0.6 -22.688 -12.188 1 93.31 90 GLN B CA 1
ATOM 1573 C C . GLN B 1 90 ? 0.359 -21.188 -12.039 1 93.31 90 GLN B C 1
ATOM 1575 O O . GLN B 1 90 ? -0.198 -20.734 -11.031 1 93.31 90 GLN B O 1
ATOM 1580 N N . ILE B 1 91 ? 0.687 -20.375 -13.047 1 93.25 91 ILE B N 1
ATOM 1581 C CA . ILE B 1 91 ? 0.41 -18.953 -13.055 1 93.25 91 ILE B CA 1
ATOM 1582 C C . ILE B 1 91 ? -1.1 -18.719 -13.055 1 93.25 91 ILE B C 1
ATOM 1584 O O . ILE B 1 91 ? -1.607 -17.891 -12.289 1 93.25 91 ILE B O 1
ATOM 1588 N N . ASP B 1 92 ? -1.737 -19.469 -13.875 1 94.88 92 ASP B N 1
ATOM 1589 C CA . ASP B 1 92 ? -3.191 -19.359 -13.945 1 94.88 92 ASP B CA 1
ATOM 1590 C C . ASP B 1 92 ? -3.832 -19.703 -12.602 1 94.88 92 ASP B C 1
ATOM 1592 O O . ASP B 1 92 ? -4.781 -19.047 -12.172 1 94.88 92 ASP B O 1
ATOM 1596 N N . GLU B 1 93 ? -3.318 -20.656 -11.953 1 96 93 GLU B N 1
ATOM 1597 C CA . GLU B 1 93 ? -3.824 -21.062 -10.641 1 96 93 GLU B CA 1
ATOM 1598 C C . GLU B 1 93 ? -3.617 -19.953 -9.609 1 96 93 GLU B C 1
ATOM 1600 O O . GLU B 1 93 ? -4.488 -19.719 -8.773 1 96 93 GLU B O 1
ATOM 1605 N N . ILE B 1 94 ? -2.518 -19.375 -9.711 1 95.25 94 ILE B N 1
ATOM 1606 C CA . ILE B 1 94 ? -2.197 -18.281 -8.789 1 95.25 94 ILE B CA 1
ATOM 1607 C C . ILE B 1 94 ? -3.17 -17.125 -9 1 95.25 94 ILE B C 1
ATOM 1609 O O . ILE B 1 94 ? -3.707 -16.578 -8.031 1 95.25 94 ILE B O 1
ATOM 1613 N N . VAL B 1 95 ? -3.346 -16.781 -10.266 1 96 95 VAL B N 1
ATOM 1614 C CA . VAL B 1 95 ? -4.25 -15.695 -10.617 1 96 95 VAL B CA 1
ATOM 1615 C C . VAL B 1 95 ? -5.652 -15.992 -10.094 1 96 95 VAL B C 1
ATOM 1617 O O . VAL B 1 95 ? -6.262 -15.156 -9.422 1 96 95 VAL B O 1
ATOM 1620 N N . LEU B 1 96 ? -6.086 -17.203 -10.281 1 97.12 96 LEU B N 1
ATOM 1621 C CA . LEU B 1 96 ? -7.422 -17.594 -9.844 1 97.12 96 LEU B CA 1
ATOM 1622 C C . LEU B 1 96 ? -7.523 -17.578 -8.32 1 97.12 96 LEU B C 1
ATOM 1624 O O . LEU B 1 96 ? -8.531 -17.141 -7.77 1 97.12 96 LEU B O 1
ATOM 1628 N N . THR B 1 97 ? -6.516 -18.016 -7.719 1 97.56 97 THR B N 1
ATOM 1629 C CA . THR B 1 97 ? -6.504 -18.0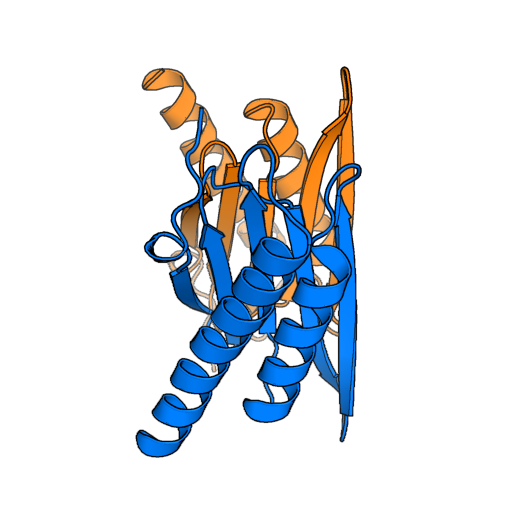62 -6.262 1 97.56 97 THR B CA 1
ATOM 1630 C C . THR B 1 97 ? -6.559 -16.656 -5.684 1 97.56 97 THR B C 1
ATOM 1632 O O . THR B 1 97 ? -7.344 -16.375 -4.773 1 97.56 97 THR B O 1
ATOM 1635 N N . ALA B 1 98 ? -5.777 -15.789 -6.25 1 97.25 98 ALA B N 1
ATOM 1636 C CA . ALA B 1 98 ? -5.77 -14.414 -5.777 1 97.25 98 ALA B CA 1
ATOM 1637 C C . ALA B 1 98 ? -7.137 -13.758 -5.973 1 97.25 98 ALA B C 1
ATOM 1639 O O . ALA B 1 98 ? -7.637 -13.07 -5.078 1 97.25 98 ALA B O 1
ATOM 1640 N N . GLU B 1 99 ? -7.723 -13.945 -7.07 1 97.62 99 GLU B N 1
ATOM 1641 C CA . GLU B 1 99 ? -9.047 -13.398 -7.359 1 97.62 99 GLU B CA 1
ATOM 1642 C C . GLU B 1 99 ? -10.094 -13.953 -6.402 1 97.62 99 GLU B C 1
ATOM 1644 O O . GLU B 1 99 ? -10.953 -13.211 -5.914 1 97.62 99 GLU B O 1
ATOM 1649 N N . LYS B 1 100 ? -10 -15.203 -6.184 1 97.62 100 LYS B N 1
ATOM 1650 C CA . LYS B 1 100 ? -10.945 -15.844 -5.277 1 97.62 100 LYS B CA 1
ATOM 1651 C C . LYS B 1 100 ? -10.82 -15.289 -3.863 1 97.62 100 LYS B C 1
ATOM 1653 O O . LYS B 1 100 ? -11.828 -15.047 -3.195 1 97.62 100 LYS B O 1
ATOM 1658 N N . LEU B 1 101 ? -9.648 -15.156 -3.414 1 97.62 101 LEU B N 1
ATOM 1659 C CA . LEU B 1 101 ? -9.43 -14.609 -2.082 1 97.62 101 LEU B CA 1
ATOM 1660 C C . LEU B 1 101 ? -10.047 -13.219 -1.955 1 97.62 101 LEU B C 1
ATOM 1662 O O . LEU B 1 101 ? -10.672 -12.906 -0.941 1 97.62 101 LEU B O 1
ATOM 1666 N N . LEU B 1 102 ? -9.859 -12.422 -2.979 1 98.06 102 LEU B N 1
ATOM 1667 C CA . LEU B 1 102 ? -10.445 -11.086 -2.955 1 98.06 102 LEU B CA 1
ATOM 1668 C C . LEU B 1 102 ? -11.969 -11.164 -2.973 1 98.06 102 LEU B C 1
ATOM 1670 O O . LEU B 1 102 ? -12.633 -10.492 -2.18 1 98.06 102 LEU B O 1
ATOM 1674 N N . ASP B 1 103 ? -12.5 -12 -3.822 1 97.62 103 ASP B N 1
ATOM 1675 C CA . ASP B 1 103 ? -13.945 -12.156 -3.939 1 97.62 103 ASP B CA 1
ATOM 1676 C C . ASP B 1 103 ? -14.562 -12.602 -2.615 1 97.62 103 ASP B C 1
ATOM 1678 O O . ASP B 1 103 ? -15.609 -12.109 -2.213 1 97.62 103 ASP B O 1
ATOM 1682 N N . ASP B 1 104 ? -13.891 -13.547 -2.027 1 97.06 104 ASP B N 1
ATOM 1683 C CA . ASP B 1 104 ? -14.375 -14.047 -0.744 1 97.06 104 ASP B CA 1
ATOM 1684 C C . ASP B 1 104 ? -14.438 -12.93 0.291 1 97.06 104 ASP B C 1
ATOM 1686 O O . ASP B 1 104 ? -15.391 -12.852 1.072 1 97.06 104 ASP B O 1
ATOM 1690 N N . HIS B 1 105 ? -13.43 -12.078 0.295 1 96.31 105 HIS B N 1
ATOM 1691 C CA . HIS B 1 105 ? -13.422 -10.961 1.231 1 96.31 105 HIS B CA 1
ATOM 1692 C C . HIS B 1 105 ? -14.523 -9.961 0.9 1 96.31 105 HIS B C 1
ATOM 1694 O O . HIS B 1 105 ? -15.227 -9.492 1.794 1 96.31 105 HIS B O 1
ATOM 1700 N N . LEU B 1 106 ? -14.656 -9.602 -0.347 1 96.5 106 LEU B N 1
ATOM 1701 C CA . LEU B 1 106 ? -15.617 -8.586 -0.765 1 96.5 106 LEU B CA 1
ATOM 1702 C C . LEU B 1 106 ? -17.047 -9.055 -0.505 1 96.5 106 LEU B C 1
ATOM 1704 O O . LEU B 1 106 ? -17.906 -8.25 -0.147 1 96.5 106 LEU B O 1
ATOM 1708 N N . ASN B 1 107 ? -17.281 -10.305 -0.665 1 92.75 107 ASN B N 1
ATOM 1709 C CA . ASN B 1 107 ? -18.625 -10.859 -0.48 1 92.75 107 ASN B CA 1
ATOM 1710 C C . ASN B 1 107 ? -18.969 -11.008 0.999 1 92.75 107 ASN B C 1
ATOM 1712 O O . ASN B 1 107 ? -20.141 -10.992 1.371 1 92.75 107 ASN B O 1
ATOM 1716 N N . GLN B 1 108 ? -17.953 -11.242 1.799 1 83.12 108 GLN B N 1
ATOM 1717 C CA . GLN B 1 108 ? -18.188 -11.289 3.236 1 83.12 108 GLN B CA 1
ATOM 1718 C C . GLN B 1 108 ? -18.547 -9.906 3.779 1 83.12 108 GLN B C 1
ATOM 1720 O O . GLN B 1 108 ? -19.328 -9.789 4.715 1 83.12 108 GLN B O 1
ATOM 1725 N N . ALA B 1 109 ? -17.875 -8.93 3.332 1 66.94 109 ALA B N 1
ATOM 1726 C CA . ALA B 1 109 ? -18.141 -7.562 3.781 1 66.94 109 ALA B CA 1
ATOM 1727 C C . ALA B 1 109 ? -19.562 -7.137 3.447 1 66.94 109 ALA B C 1
ATOM 1729 O O . ALA B 1 109 ? -20.141 -6.301 4.141 1 66.94 109 ALA B O 1
ATOM 1730 N N . ASP B 1 110 ? -20.062 -7.602 2.34 1 59.47 110 ASP B N 1
ATOM 1731 C CA . ASP B 1 110 ? -21.453 -7.348 1.976 1 59.47 110 ASP B CA 1
ATOM 1732 C C . ASP B 1 110 ? -22.406 -7.957 2.996 1 59.47 110 ASP B C 1
ATOM 1734 O O . ASP B 1 110 ? -23.484 -7.41 3.256 1 59.47 110 ASP B O 1
ATOM 1738 N N . VAL B 1 111 ? -21.969 -9.094 3.502 1 48.09 111 VAL B N 1
ATOM 1739 C CA . VAL B 1 111 ? -22.906 -9.711 4.441 1 48.09 111 VAL B CA 1
ATOM 1740 C C . VAL B 1 111 ? -22.906 -8.938 5.758 1 48.09 111 VAL B C 1
ATOM 1742 O O . VAL B 1 111 ? -23.875 -8.969 6.508 1 48.09 111 VAL B O 1
ATOM 1745 N N . THR B 1 112 ? -21.719 -8.477 6.117 1 40.72 112 THR B N 1
ATOM 1746 C CA . THR B 1 112 ? -21.75 -7.852 7.434 1 40.72 112 THR B CA 1
ATOM 1747 C C . THR B 1 112 ? -22.297 -6.434 7.352 1 40.72 112 THR B C 1
ATOM 1749 O O . THR B 1 112 ? -22.406 -5.738 8.359 1 40.72 112 THR B O 1
ATOM 1752 N N . THR B 1 113 ? -22.422 -5.898 6.176 1 33.69 113 THR B N 1
ATOM 1753 C CA . THR B 1 113 ? -23.125 -4.625 6.234 1 33.69 113 THR B CA 1
ATOM 1754 C C . THR B 1 113 ? -24.641 -4.844 6.195 1 33.69 113 THR B C 1
ATOM 1756 O O . THR B 1 113 ? -25.141 -5.645 5.398 1 33.69 113 THR B O 1
#

pLDDT: mean 92.44, std 11.4, range [33.69, 98.75]

Radius of gyration: 17.48 Å; Cα contacts (8 Å, |Δi|>4): 487; chains: 2; bounding box: 46×51×36 Å

InterPro domains:
  IPR048844 Prenylated flavin chaperone LpdD-like domain [PF21758] (8-108)

Organism: NCBI:txid248903

Nearest PDB structures (foldseek):
  8pzo-assembly1_A  TM=8.558E-01  e=2.928E-07  Lactobacillus
  8pzh-assembly1_B  TM=7.780E-01  e=9.746E-07  Lactiplantibacillus plantarum
  8pzh-assembly1_A  TM=7.629E-01  e=8.061E-07  Lactiplantibacillus plantarum
  8tm3-assembly1_j  TM=7.393E-01  e=1.819E-03  Homo sapiens
  5wtq-assembly1_A  TM=5.661E-01  e=2.148E-02  Homo sapiens